Protein 1L5P (pdb70)

Solvent-accessible surface area: 15569 Å² total; per-residue (Å²): 48,30,1,26,0,23,88,74,75,70,151,91,122,23,153,10,132,91,115,52,32,0,14,38,9,0,27,137,55,63,18,23,81,45,112,120,20,36,147,26,99,115,61,45,19,112,6,38,1,50,42,68,51,42,155,25,71,83,13,130,119,105,6,102,112,69,24,137,129,67,72,117,64,4,25,0,0,6,24,5,81,0,33,51,107,4,83,46,0,29,0,63,58,30,35,0,11,0,20,107,72,79,94,126,104,101,24,159,6,125,88,122,50,32,0,10,38,9,0,34,137,42,64,30,23,80,20,116,96,14,14,113,26,102,82,24,5,17,80,6,40,0,66,42,72,54,44,146,25,81,96,22,65,112,77,0,116,126,65,23,135,147,71,69,119,72,4,26,0,0,9,18,5,75,0,40,48,123,12,85,47,0,17,0,73,54,48,36,0,17,0,23,94,80,76,70,160,92,138,26,180,9,126,89,118,39,35,0,12,40,9,0,34,131,51,66,21,24,70,27,105,116,18,10,90,28,21,54,35,44,13,113,6,48,1,65,41,65,56,44,159,26,72,94,19,128,111,62,4,114,116,65,25,142,132,58,69,120,63,3,24,0,0,10,25,5,83,0,40,46,104,2,86,48,0,35,0,66,58

Secondary structure (DSSP, 8-state):
-EEEEEETTEEEEEE--TTEEHHHHHHTTTSS--TTS-SSSSSS---EEEEEES--PPPPHHHHHHHTTS-TTEEEGGG-EE-GGGTT-EEE-/-EEEEEETTEEEEEE--TTEEHHHHHHTTTSS--TTS-SSSSSS---EEEEEES--PPPPHHHHHHSTTS-TTEEEGGG-EE-GGGTT-EEE-/-EEEEEETTEEEEEE--TTEEHHHHHHTTTSS--TTS-SSSSSS---EEEEEES--PPPPHHHHHHTTTS-TTEEEGGG-EE-GGGTT-EEE-

InterPro domains:
  IPR001041 2Fe-2S ferredoxin-type iron-sulfur binding domain [PF00111] (17-88)
  IPR001041 2Fe-2S ferredoxin-type iron-sulfur binding domain [PS51085] (9-100)
  IPR001041 2Fe-2S ferredoxin-type iron-sulfur binding domain [cd00207] (11-91)
  IPR012675 Beta-grasp domain superfamily [G3DSA:3.10.20.30] (9-100)
  IPR036010 2Fe-2S ferredoxin-like superfamily [SSF54292] (12-98)

Nearest PDB structures (foldseek):
  1l5p-assembly3_C  TM=1.011E+00  e=1.765E-20  Trichomonas vaginalis
  4ltu-assembly2_B  TM=9.026E-01  e=1.355E-07  Rhodopseudomonas palustris HaA2
  3lxf-assembly1_A  TM=8.898E-01  e=1.355E-07  Novosphingobium aromaticivorans DSM 12444
  1uwm-assembly1_A  TM=8.842E-01  e=1.751E-07  Rhodobacter capsulatus
  8gy3-assembly1_B  TM=6.709E-01  e=4.370E-03  Gluconobacter oxydans

Sequence (279 aa):
GTITAVKGGVKKQLKFEDDQTLFTVLTEAGLMSADDTCQGNKACGKCICKHVSGKVAAAEDDEKEFLEDQPANARLACAITLSGENDGAVFELGTITAVKGGVKKQLKFEDDQTLFTVLTEAGLMSADDTCQGNKACGKCICKHVSGKVAAAEDDEKEFLEDQPANARLACAITLSGENDGAVFELGTITAVKGGVKKQLKFEDDQTLFTVLTEAGLMSADDTCQGNKACGKCICKHVSGKVAAAEDDEKEFLEDQPANARLACAITLSGENDGAVFEL

CATH classification: 3.10.20.30

Foldseek 3Di:
DWEWEAEPNDIDIWDDDAQAFLLNRCCVVVNDPCPPHPNLPLPRLPQKKFWDDFDFDDADPSQVVSCVPPDPRIGRRSRTTDDPRRVHTYIYD/DWEWEAEPNDIDIWDDDAQAFLCCRCCVVVNDPCPPHPNLPLPRLPQKKFFDDFDFDDQDPSQVVSCPPPDPRIGRRSRTGDDPRRPYTYIYD/DWEWEAEPNDIDIWDDDAQAFQLNRCCVVVNDPCPPHPNLPLPRLPQKKFFDDFDFDDQDPSQVVSCVPPDPRIGRRSRTGDDPRRVHTYIYD

Radius of gyration: 23.74 Å; Cα contacts (8 Å, |Δi|>4): 564; chains: 3; bounding box: 48×63×50 Å

Structure (mmCIF, N/CA/C/O backbone):
data_1L5P
#
_entry.id   1L5P
#
_cell.length_a   35.400
_cell.length_b   64.550
_cell.length_c   133.880
_cell.angle_alpha   90.00
_cell.angle_beta   90.00
_cell.angle_gamma   90.00
#
_symmetry.space_group_name_H-M   'P 21 21 21'
#
loop_
_entity.id
_entity.type
_entity.pdbx_description
1 polymer ferredoxin
2 non-polymer 'FE2/S2 (INORGANIC) CLUSTER'
3 water water
#
loop_
_atom_site.group_PDB
_atom_site.id
_atom_site.type_symbol
_atom_site.label_atom_id
_atom_site.label_alt_id
_atom_site.label_comp_id
_atom_site.label_asym_id
_atom_site.label_entity_id
_atom_site.label_seq_id
_atom_site.pdbx_PDB_ins_code
_atom_site.Cartn_x
_atom_site.Cartn_y
_atom_site.Cartn_z
_atom_site.occupancy
_atom_site.B_iso_or_equiv
_atom_site.auth_seq_id
_atom_site.auth_comp_id
_atom_site.auth_asym_id
_atom_site.auth_atom_id
_atom_site.pdbx_PDB_model_num
ATOM 1 N N . GLY A 1 1 ? 0.638 40.731 18.530 1.00 29.06 1 GLY A N 1
ATOM 2 C CA . GLY A 1 1 ? 0.239 41.927 19.336 1.00 28.28 1 GLY A CA 1
ATOM 3 C C . GLY A 1 1 ? -0.341 43.006 18.452 1.00 27.01 1 GLY A C 1
ATOM 4 O O . GLY A 1 1 ? -0.774 42.715 17.339 1.00 28.44 1 GLY A O 1
ATOM 5 N N . THR A 1 2 ? -0.381 44.239 18.945 1.00 26.38 2 THR A N 1
ATOM 6 C CA . THR A 1 2 ? -0.889 45.343 18.145 1.00 28.68 2 THR A CA 1
ATOM 7 C C . THR A 1 2 ? -0.173 46.650 18.438 1.00 29.01 2 THR A C 1
ATOM 8 O O . THR A 1 2 ? 0.324 46.885 19.543 1.00 31.55 2 THR A O 1
ATOM 12 N N . ILE A 1 3 ? -0.128 47.500 17.422 1.00 27.59 3 ILE A N 1
ATOM 13 C CA . ILE A 1 3 ? 0.507 48.797 17.532 1.00 27.08 3 ILE A CA 1
ATOM 14 C C . ILE A 1 3 ? -0.481 49.823 17.005 1.00 27.57 3 ILE A C 1
ATOM 15 O O . ILE A 1 3 ? -1.430 49.492 16.285 1.00 25.04 3 ILE A O 1
ATOM 20 N N . THR A 1 4 ? -0.251 51.071 17.377 1.00 28.50 4 THR A N 1
ATOM 21 C CA . THR A 1 4 ? -1.107 52.166 16.977 1.00 29.19 4 THR A CA 1
ATOM 22 C C . THR A 1 4 ? -0.397 53.026 15.940 1.00 28.84 4 THR A C 1
ATOM 23 O O . THR A 1 4 ? 0.707 53.505 16.194 1.00 30.10 4 THR A O 1
ATOM 27 N N . ALA A 1 5 ? -1.018 53.202 14.775 1.00 27.59 5 ALA A N 1
ATOM 28 C CA . ALA A 1 5 ? -0.461 54.040 13.717 1.00 28.37 5 ALA A CA 1
ATOM 29 C C . ALA A 1 5 ? -1.287 55.315 13.749 1.00 29.91 5 ALA A C 1
ATOM 30 O O . ALA A 1 5 ? -2.499 55.250 13.920 1.00 32.74 5 ALA A O 1
ATOM 32 N N . VAL A 1 6 ? -0.643 56.466 13.595 1.00 30.61 6 VAL A N 1
ATOM 33 C CA . VAL A 1 6 ? -1.345 57.741 13.630 1.00 33.70 6 VAL A CA 1
ATOM 34 C C . VAL A 1 6 ? -1.088 58.540 12.370 1.00 37.52 6 VAL A C 1
ATOM 35 O O . VAL A 1 6 ? -0.013 59.095 12.197 1.00 38.41 6 VAL A O 1
ATOM 39 N N . LYS A 1 7 ? -2.087 58.607 11.498 1.00 42.32 7 LYS A N 1
ATOM 40 C CA . LYS A 1 7 ? -1.976 59.344 10.243 1.00 45.01 7 LYS A CA 1
ATOM 41 C C . LYS A 1 7 ? -3.012 60.452 10.227 1.00 45.86 7 LYS A C 1
ATOM 42 O O . LYS A 1 7 ? -4.181 60.212 10.514 1.00 47.71 7 LYS A O 1
ATOM 48 N N . GLY A 1 8 ? -2.585 61.662 9.891 1.00 46.76 8 GLY A N 1
ATOM 49 C CA . GLY A 1 8 ? -3.514 62.776 9.847 1.00 49.40 8 GLY A CA 1
ATOM 50 C C . GLY A 1 8 ? -4.374 62.912 11.093 1.00 50.94 8 GLY A C 1
ATOM 51 O O . GLY A 1 8 ? -5.606 62.986 11.009 1.00 52.71 8 GLY A O 1
ATOM 52 N N . GLY A 1 9 ? -3.728 62.937 12.253 1.00 50.03 9 GLY A N 1
ATOM 53 C CA . GLY A 1 9 ? -4.460 63.079 13.495 1.00 49.90 9 GLY A CA 1
ATOM 54 C C . GLY A 1 9 ? -5.416 61.949 13.828 1.00 49.27 9 GLY A C 1
ATOM 55 O O . GLY A 1 9 ? -6.064 61.984 14.873 1.00 51.40 9 GLY A O 1
ATOM 56 N N . VAL A 1 10 ? -5.526 60.946 12.964 1.00 46.58 10 VAL A N 1
ATOM 57 C CA . VAL A 1 10 ? -6.423 59.851 13.275 1.00 44.66 10 VAL A CA 1
ATOM 58 C C . VAL A 1 10 ? -5.648 58.605 13.681 1.00 45.02 10 VAL A C 1
ATOM 59 O O . VAL A 1 10 ? -4.713 58.172 13.003 1.00 44.19 10 VAL A O 1
ATOM 63 N N . LYS A 1 11 ? -6.034 58.060 14.827 1.00 45.33 11 LYS A N 1
ATOM 64 C CA . LYS A 1 11 ? -5.418 56.867 15.392 1.00 45.28 11 LYS A CA 1
ATOM 65 C C . LYS A 1 11 ? -6.025 55.628 14.754 1.00 45.61 11 LYS A C 1
ATOM 66 O O . LYS A 1 11 ? -7.232 55.566 14.562 1.00 47.09 11 LYS A O 1
ATOM 72 N N . LYS A 1 12 ? -5.192 54.642 14.437 1.00 46.04 12 LYS A N 1
ATOM 73 C CA . LYS A 1 12 ? -5.662 53.393 13.842 1.00 45.49 12 LYS A CA 1
ATOM 74 C C . LYS A 1 12 ? -4.884 52.231 14.438 1.00 45.80 12 LYS A C 1
ATOM 75 O O . LYS A 1 12 ? -3.676 52.127 14.244 1.00 47.44 12 LYS A O 1
ATOM 81 N N . GLN A 1 13 ? -5.570 51.356 15.162 1.00 44.92 13 GLN A N 1
ATOM 82 C CA . GLN A 1 13 ? -4.905 50.214 15.765 1.00 45.03 13 GLN A CA 1
ATOM 83 C C . GLN A 1 13 ? -4.749 49.094 14.749 1.00 44.37 13 GLN A C 1
ATOM 84 O O . GLN A 1 13 ? -5.695 48.731 14.047 1.00 44.17 13 GLN A O 1
ATOM 90 N N . LEU A 1 14 ? -3.537 48.559 14.671 1.00 43.81 14 LEU A N 1
ATOM 91 C CA . LEU A 1 14 ? -3.231 47.483 13.742 1.00 42.49 14 LEU A CA 1
ATOM 92 C C . LEU A 1 14 ? -2.657 46.301 14.506 1.00 42.39 14 LEU A C 1
ATOM 93 O O . LEU A 1 14 ? -1.928 46.483 15.485 1.00 43.01 14 LEU A O 1
ATOM 98 N N . LYS A 1 15 ? -2.999 45.093 14.066 1.00 41.72 15 LYS A N 1
ATOM 99 C CA . LYS A 1 15 ? -2.498 43.877 14.699 1.00 40.83 15 LYS A CA 1
ATOM 100 C C . LYS A 1 15 ? -1.273 43.429 13.926 1.00 39.60 15 LYS A C 1
ATOM 101 O O . LYS A 1 15 ? -1.190 43.609 12.717 1.00 37.43 15 LYS A O 1
ATOM 107 N N . PHE A 1 16 ? -0.306 42.860 14.625 1.00 40.31 16 PHE A N 1
ATOM 108 C CA . PHE A 1 16 ? 0.890 42.396 13.951 1.00 42.23 16 PHE A CA 1
ATOM 109 C C . PHE A 1 16 ? 1.209 40.993 14.404 1.00 45.18 16 PHE A C 1
ATOM 110 O O . PHE A 1 16 ? 0.811 40.566 15.494 1.00 46.30 16 PHE A O 1
ATOM 118 N N . GLU A 1 17 ? 1.933 40.283 13.551 1.00 47.16 17 GLU A N 1
ATOM 119 C CA . GLU A 1 17 ? 2.343 38.922 13.832 1.00 48.43 17 GLU A CA 1
ATOM 120 C C . GLU A 1 17 ? 3.844 38.944 14.094 1.00 47.65 17 GLU A C 1
ATOM 121 O O . GLU A 1 17 ? 4.590 39.617 13.382 1.00 48.82 17 GLU A O 1
ATOM 127 N N . ASP A 1 18 ? 4.278 38.226 15.123 1.00 45.24 18 ASP A N 1
ATOM 128 C CA . ASP A 1 18 ? 5.693 38.145 15.475 1.00 43.70 18 ASP A CA 1
ATOM 129 C C . ASP A 1 18 ? 6.570 38.069 14.235 1.00 40.50 18 ASP A C 1
ATOM 130 O O . ASP A 1 18 ? 6.250 37.342 13.299 1.00 37.13 18 ASP A O 1
ATOM 135 N N . ASP A 1 19 ? 7.672 38.815 14.250 1.00 39.85 19 ASP A N 1
ATOM 136 C CA . ASP A 1 19 ? 8.650 38.831 13.164 1.00 39.27 19 ASP A CA 1
ATOM 137 C C . ASP A 1 19 ? 8.241 39.577 11.908 1.00 36.68 19 ASP A C 1
ATOM 138 O O . ASP A 1 19 ? 8.898 39.489 10.880 1.00 38.03 19 ASP A O 1
ATOM 143 N N . GLN A 1 20 ? 7.153 40.326 12.007 1.00 34.12 20 GLN A N 1
ATOM 144 C CA . GLN A 1 20 ? 6.662 41.122 10.894 1.00 31.07 20 GLN A CA 1
ATOM 145 C C . GLN A 1 20 ? 7.292 42.496 11.073 1.00 30.13 20 GLN A C 1
ATOM 146 O O . GLN A 1 20 ? 7.484 42.940 12.199 1.00 30.42 20 GLN A O 1
ATOM 152 N N . THR A 1 21 ? 7.628 43.172 9.982 1.00 29.12 21 THR A N 1
ATOM 153 C CA . THR A 1 21 ? 8.205 44.498 10.123 1.00 27.27 21 THR A CA 1
ATOM 154 C C . THR A 1 21 ? 7.078 45.508 10.123 1.00 26.40 21 THR A C 1
ATOM 155 O O . THR A 1 21 ? 6.009 45.253 9.576 1.00 26.42 21 THR A O 1
ATOM 159 N N . LEU A 1 22 ? 7.329 46.652 10.741 1.00 24.77 22 LEU A N 1
ATOM 160 C CA . LEU A 1 22 ? 6.350 47.709 10.803 1.00 24.90 22 LEU A CA 1
ATOM 161 C C . LEU A 1 22 ? 5.962 48.100 9.384 1.00 27.28 22 LEU A C 1
ATOM 162 O O . LEU A 1 22 ? 4.810 48.470 9.118 1.00 28.55 22 LEU A O 1
ATOM 167 N N . PHE A 1 23 ? 6.939 48.019 8.484 1.00 26.12 23 PHE A N 1
ATOM 168 C CA . PHE A 1 23 ? 6.759 48.357 7.071 1.00 25.25 23 PHE A CA 1
ATOM 169 C C . PHE A 1 23 ? 5.697 47.457 6.465 1.00 26.45 23 PHE A C 1
ATOM 170 O O . PHE A 1 23 ? 4.771 47.922 5.807 1.00 26.97 23 PHE A O 1
ATOM 178 N N . THR A 1 24 ? 5.849 46.158 6.686 1.00 27.85 24 THR A N 1
ATOM 179 C CA . THR A 1 24 ? 4.902 45.192 6.172 1.00 29.89 24 THR A CA 1
ATOM 180 C C . THR A 1 24 ? 3.520 45.512 6.704 1.00 30.18 24 THR A C 1
ATOM 181 O O . THR A 1 24 ? 2.567 45.630 5.947 1.00 31.38 24 THR A O 1
ATOM 185 N N . VAL A 1 25 ? 3.432 45.649 8.020 1.00 29.43 25 VAL A N 1
ATOM 186 C CA . VAL A 1 25 ? 2.187 45.958 8.695 1.00 29.05 25 VAL A CA 1
ATOM 187 C C . VAL A 1 25 ? 1.572 47.257 8.178 1.00 28.66 25 VAL A C 1
ATOM 188 O O . VAL A 1 25 ? 0.390 47.302 7.841 1.00 29.33 25 VAL A O 1
ATOM 192 N N . LEU A 1 26 ? 2.382 48.306 8.110 1.00 27.93 26 LEU A N 1
ATOM 193 C CA . LEU A 1 26 ? 1.915 49.608 7.650 1.00 29.30 26 LEU A CA 1
ATOM 194 C C . LEU A 1 26 ? 1.497 49.633 6.190 1.00 30.67 26 LEU A C 1
ATOM 195 O O . LEU A 1 26 ? 0.418 50.123 5.853 1.00 32.54 26 LEU A O 1
ATOM 200 N N . THR A 1 27 ? 2.356 49.112 5.320 1.00 30.74 27 THR A N 1
ATOM 201 C CA . THR A 1 27 ? 2.058 49.107 3.893 1.00 28.81 27 THR A CA 1
ATOM 202 C C . THR A 1 27 ? 0.895 48.196 3.523 1.00 29.29 27 THR A C 1
ATOM 203 O O . THR A 1 27 ? 0.105 48.540 2.647 1.00 29.54 27 THR A O 1
ATOM 207 N N . GLU A 1 28 ? 0.784 47.046 4.181 1.00 28.47 28 GLU A N 1
ATOM 208 C CA . GLU A 1 28 ? -0.300 46.119 3.880 1.00 29.18 28 GLU A CA 1
ATOM 209 C C . GLU A 1 28 ? -1.650 46.615 4.407 1.00 30.49 28 GLU A C 1
ATOM 210 O O . GLU A 1 28 ? -2.681 45.984 4.176 1.00 32.61 28 GLU A O 1
ATOM 216 N N . ALA A 1 29 ? -1.639 47.751 5.101 1.00 29.24 29 ALA A N 1
ATOM 217 C CA . ALA A 1 29 ? -2.861 48.340 5.650 1.00 27.51 29 ALA A CA 1
ATOM 218 C C . ALA A 1 29 ? -3.202 49.659 4.949 1.00 26.01 29 ALA A C 1
ATOM 219 O O . ALA A 1 29 ? -4.145 50.352 5.325 1.00 27.47 29 ALA A O 1
ATOM 221 N N . GLY A 1 30 ? -2.419 50.008 3.936 1.00 26.20 30 GLY A N 1
ATOM 222 C CA . GLY A 1 30 ? -2.674 51.225 3.190 1.00 25.78 30 GLY A CA 1
ATOM 223 C C . GLY A 1 30 ? -2.242 52.509 3.867 1.00 26.98 30 GLY A C 1
ATOM 224 O O . GLY A 1 30 ? -2.472 53.599 3.334 1.00 26.39 30 GLY A O 1
ATOM 225 N N . LEU A 1 31 ? -1.610 52.391 5.034 1.00 28.08 31 LEU A N 1
ATOM 226 C CA . LEU A 1 31 ? -1.145 53.560 5.782 1.00 28.65 31 LEU A CA 1
ATOM 227 C C . LEU A 1 31 ? 0.184 54.080 5.230 1.00 29.45 31 LEU A C 1
ATOM 228 O O . LEU A 1 31 ? 0.514 55.260 5.362 1.00 29.95 31 LEU A O 1
ATOM 233 N N . MET A 1 32 ? 0.938 53.187 4.600 1.00 30.47 32 MET A N 1
ATOM 234 C CA . MET A 1 32 ? 2.234 53.536 4.021 1.00 31.31 32 MET A CA 1
ATOM 235 C C . MET A 1 32 ? 2.386 52.833 2.665 1.00 31.35 32 MET A C 1
ATOM 236 O O . MET A 1 32 ? 2.087 51.637 2.534 1.00 31.47 32 MET A O 1
ATOM 241 N N . SER A 1 33 ? 2.839 53.582 1.660 1.00 32.74 33 SER A N 1
ATOM 242 C CA . SER A 1 33 ? 3.024 53.037 0.312 1.00 34.73 33 SER A CA 1
ATOM 243 C C . SER A 1 33 ? 4.391 52.387 0.138 1.00 34.20 33 SER A C 1
ATOM 244 O O . SER A 1 33 ? 5.384 52.884 0.657 1.00 33.04 33 SER A O 1
ATOM 247 N N . ALA A 1 34 ? 4.431 51.278 -0.593 1.00 35.65 34 ALA A N 1
ATOM 248 C CA . ALA A 1 34 ? 5.674 50.559 -0.836 1.00 39.12 34 ALA A CA 1
ATOM 249 C C . ALA A 1 34 ? 6.200 50.879 -2.238 1.00 41.52 34 ALA A C 1
ATOM 250 O O . ALA A 1 34 ? 7.168 50.279 -2.712 1.00 45.08 34 ALA A O 1
ATOM 252 N N . ASP A 1 35 ? 5.556 51.836 -2.890 1.00 41.59 35 ASP A N 1
ATOM 253 C CA . ASP A 1 35 ? 5.913 52.242 -4.239 1.00 43.52 35 ASP A CA 1
ATOM 254 C C . ASP A 1 35 ? 7.222 53.009 -4.278 1.00 44.42 35 ASP A C 1
ATOM 255 O O . ASP A 1 35 ? 7.444 53.893 -3.458 1.00 44.87 35 ASP A O 1
ATOM 260 N N . ASP A 1 36 ? 8.084 52.688 -5.235 1.00 44.98 36 ASP A N 1
ATOM 261 C CA . ASP A 1 36 ? 9.357 53.391 -5.362 1.00 45.98 36 ASP A CA 1
ATOM 262 C C . ASP A 1 36 ? 10.253 53.213 -4.135 1.00 42.81 36 ASP A C 1
ATOM 263 O O . ASP A 1 36 ? 11.180 53.986 -3.910 1.00 42.02 36 ASP A O 1
ATOM 268 N N . THR A 1 37 ? 9.969 52.189 -3.344 1.00 39.83 37 THR A N 1
ATOM 269 C CA . THR A 1 37 ? 10.752 51.911 -2.155 1.00 37.45 37 THR A CA 1
ATOM 270 C C . THR A 1 37 ? 11.500 50.618 -2.393 1.00 35.63 37 THR A C 1
ATOM 271 O O . THR A 1 37 ? 11.148 49.851 -3.278 1.00 35.43 37 THR A O 1
ATOM 275 N N . CYS A 1 38 ? 12.527 50.373 -1.595 1.00 34.44 38 CYS A N 1
ATOM 276 C CA . CYS A 1 38 ? 13.301 49.152 -1.733 1.00 33.75 38 CYS A CA 1
ATOM 277 C C . CYS A 1 38 ? 12.525 47.953 -1.191 1.00 34.26 38 CYS A C 1
ATOM 278 O O . CYS A 1 38 ? 13.085 46.867 -1.009 1.00 33.80 38 CYS A O 1
ATOM 281 N N . GLN A 1 39 ? 11.236 48.158 -0.928 1.00 33.69 39 GLN A N 1
ATOM 282 C CA . GLN A 1 39 ? 10.378 47.101 -0.400 1.00 32.84 39 GLN A CA 1
ATOM 283 C C . GLN A 1 39 ? 10.846 46.534 0.936 1.00 30.63 39 GLN A C 1
ATOM 284 O O . GLN A 1 39 ? 10.865 45.319 1.123 1.00 26.60 39 GLN A O 1
ATOM 290 N N . GLY A 1 40 ? 11.215 47.414 1.860 1.00 33.13 40 GLY A N 1
ATOM 291 C CA . GLY A 1 40 ? 11.663 46.980 3.175 1.00 36.98 40 GLY A CA 1
ATOM 292 C C . GLY A 1 40 ? 13.045 46.352 3.212 1.00 39.26 40 GLY A C 1
ATOM 293 O O . GLY A 1 40 ? 13.290 45.415 3.962 1.00 39.05 40 GLY A O 1
ATOM 294 N N . ASN A 1 41 ? 13.958 46.889 2.414 1.00 43.38 41 ASN A N 1
ATOM 295 C CA . ASN A 1 41 ? 15.321 46.375 2.331 1.00 46.56 41 ASN A CA 1
ATOM 296 C C . ASN A 1 41 ? 16.333 47.299 3.029 1.00 47.71 41 ASN A C 1
ATOM 297 O O . ASN A 1 41 ? 17.547 47.086 2.934 1.00 49.56 41 ASN A O 1
ATOM 302 N N . LYS A 1 42 ? 15.832 48.317 3.731 1.00 46.84 42 LYS A N 1
ATOM 303 C CA . LYS A 1 42 ? 16.684 49.274 4.438 1.00 44.63 42 LYS A CA 1
ATOM 304 C C . LYS A 1 42 ? 17.772 49.853 3.519 1.00 43.62 42 LYS A C 1
ATOM 305 O O . LYS A 1 42 ? 18.937 49.961 3.902 1.00 44.13 42 LYS A O 1
ATOM 311 N N . ALA A 1 43 ? 17.381 50.230 2.304 1.00 41.33 43 ALA A N 1
ATOM 312 C CA . ALA A 1 43 ? 18.323 50.790 1.345 1.00 38.02 43 ALA A CA 1
ATOM 313 C C . ALA A 1 43 ? 17.829 52.076 0.697 1.00 37.92 43 ALA A C 1
ATOM 314 O O . ALA A 1 43 ? 18.634 52.855 0.206 1.00 39.39 43 ALA A O 1
ATOM 316 N N . CYS A 1 44 ? 16.519 52.315 0.701 1.00 36.92 44 CYS A N 1
ATOM 317 C CA . CYS A 1 44 ? 15.976 53.534 0.093 1.00 34.37 44 CYS A CA 1
ATOM 318 C C . CYS A 1 44 ? 15.711 54.658 1.107 1.00 34.44 44 CYS A C 1
ATOM 319 O O . CYS A 1 44 ? 15.819 55.841 0.776 1.00 32.18 44 CYS A O 1
ATOM 322 N N . GLY A 1 45 ? 15.364 54.282 2.339 1.00 34.98 45 GLY A N 1
ATOM 323 C CA . GLY A 1 45 ? 15.089 55.260 3.380 1.00 32.96 45 GLY A CA 1
ATOM 324 C C . GLY A 1 45 ? 13.801 56.047 3.189 1.00 32.12 45 GLY A C 1
ATOM 325 O O . GLY A 1 45 ? 13.687 57.191 3.627 1.00 31.57 45 GLY A O 1
ATOM 326 N N . LYS A 1 46 ? 12.814 55.440 2.551 1.00 32.74 46 LYS A N 1
ATOM 327 C CA . LYS A 1 46 ? 11.557 56.135 2.314 1.00 34.60 46 LYS A CA 1
ATOM 328 C C . LYS A 1 46 ? 10.447 55.761 3.292 1.00 33.34 46 LYS A C 1
ATOM 329 O O . LYS A 1 46 ? 9.477 56.497 3.436 1.00 36.25 46 LYS A O 1
ATOM 335 N N . CYS A 1 47 ? 10.592 54.628 3.972 1.00 31.16 47 CYS A N 1
ATOM 336 C CA . CYS A 1 47 ? 9.581 54.168 4.925 1.00 29.00 47 CYS A CA 1
ATOM 337 C C . CYS A 1 47 ? 9.651 54.871 6.269 1.00 26.32 47 CYS A C 1
ATOM 338 O O . CYS A 1 47 ? 9.428 54.257 7.304 1.00 26.02 47 CYS A O 1
ATOM 341 N N . ILE A 1 48 ? 9.938 56.162 6.249 1.00 27.58 48 ILE A N 1
ATOM 342 C CA . ILE A 1 48 ? 10.053 56.938 7.473 1.00 28.31 48 ILE A CA 1
ATOM 343 C C . ILE A 1 48 ? 8.761 57.080 8.268 1.00 29.70 48 ILE A C 1
ATOM 344 O O . ILE A 1 48 ? 7.702 57.344 7.713 1.00 30.53 48 ILE A O 1
ATOM 349 N N . CYS A 1 49 ? 8.866 56.910 9.579 1.00 30.26 49 CYS A N 1
ATOM 350 C CA . CYS A 1 49 ? 7.734 57.061 10.476 1.00 28.91 49 CYS A CA 1
ATOM 351 C C . CYS A 1 49 ? 8.300 57.599 11.775 1.00 30.99 49 CYS A C 1
ATOM 352 O O . CYS A 1 49 ? 9.516 57.742 11.903 1.00 32.95 49 CYS A O 1
ATOM 355 N N . LYS A 1 50 ? 7.445 57.914 12.741 1.00 30.93 50 LYS A N 1
ATOM 356 C CA . LYS A 1 50 ? 7.948 58.444 14.005 1.00 28.41 50 LYS A CA 1
ATOM 357 C C . LYS A 1 50 ? 7.512 57.596 15.182 1.00 28.80 50 LYS A C 1
ATOM 358 O O . LYS A 1 50 ? 6.327 57.346 15.364 1.00 30.57 50 LYS A O 1
ATOM 364 N N . HIS A 1 51 ? 8.479 57.139 15.971 1.00 27.86 51 HIS A N 1
ATOM 365 C CA . HIS A 1 51 ? 8.185 56.340 17.148 1.00 27.84 51 HIS A CA 1
ATOM 366 C C . HIS A 1 51 ? 7.858 57.310 18.284 1.00 28.94 51 HIS A C 1
ATOM 367 O O . HIS A 1 51 ? 8.734 58.035 18.762 1.00 27.56 51 HIS A O 1
ATOM 374 N N . VAL A 1 52 ? 6.593 57.334 18.706 1.00 31.14 52 VAL A N 1
ATOM 375 C CA . VAL A 1 52 ? 6.166 58.236 19.774 1.00 31.63 52 VAL A CA 1
ATOM 376 C C . VAL A 1 52 ? 5.880 57.592 21.125 1.00 30.75 52 VAL A C 1
ATOM 377 O O . VAL A 1 52 ? 5.867 58.287 22.138 1.00 31.32 52 VAL A O 1
ATOM 381 N N . SER A 1 53 ? 5.648 56.285 21.156 1.00 28.44 53 SER A N 1
ATOM 382 C CA . SER A 1 53 ? 5.393 55.621 22.425 1.00 29.01 53 SER A CA 1
ATOM 383 C C . SER A 1 53 ? 5.713 54.154 22.343 1.00 29.03 53 SER A C 1
ATOM 384 O O . SER A 1 53 ? 5.740 53.575 21.258 1.00 32.08 53 SER A O 1
ATOM 387 N N . GLY A 1 54 ? 5.953 53.551 23.499 1.00 28.90 54 GLY A N 1
ATOM 388 C CA . GLY A 1 54 ? 6.245 52.131 23.538 1.00 31.38 54 GLY A CA 1
ATOM 389 C C . GLY A 1 54 ? 7.702 51.742 23.378 1.00 33.02 54 GLY A C 1
ATOM 390 O O . GLY A 1 54 ? 8.551 52.553 23.014 1.00 34.04 54 GLY A O 1
ATOM 391 N N . LYS A 1 55 ? 7.984 50.477 23.649 1.00 34.10 55 LYS A N 1
ATOM 392 C CA . LYS A 1 55 ? 9.331 49.958 23.550 1.00 35.97 55 LYS A CA 1
ATOM 393 C C . LYS A 1 55 ? 9.675 49.513 22.144 1.00 35.46 55 LYS A C 1
ATOM 394 O O . LYS A 1 55 ? 8.968 48.702 21.543 1.00 36.27 55 LYS A O 1
ATOM 400 N N . VAL A 1 56 ? 10.771 50.054 21.628 1.00 34.35 56 VAL A N 1
ATOM 401 C CA . VAL A 1 56 ? 11.258 49.686 20.310 1.00 33.35 56 VAL A CA 1
ATOM 402 C C . VAL A 1 56 ? 12.773 49.722 20.367 1.00 34.01 56 VAL A C 1
ATOM 403 O O . VAL A 1 56 ? 13.366 50.729 20.772 1.00 33.64 56 VAL A O 1
ATOM 407 N N . ALA A 1 57 ? 13.386 48.606 19.974 1.00 34.04 57 ALA A N 1
ATOM 408 C CA . ALA A 1 57 ? 14.835 48.457 19.978 1.00 30.63 57 ALA A CA 1
ATOM 409 C C . ALA A 1 57 ? 15.517 49.609 19.245 1.00 29.88 57 ALA A C 1
ATOM 410 O O . ALA A 1 57 ? 15.069 50.033 18.176 1.00 29.80 57 ALA A O 1
ATOM 412 N N . ALA A 1 58 ? 16.592 50.119 19.843 1.00 30.14 58 ALA A N 1
ATOM 413 C CA . ALA A 1 58 ? 17.351 51.230 19.274 1.00 27.44 58 ALA A CA 1
ATOM 414 C C . ALA A 1 58 ? 17.786 50.914 17.857 1.00 24.91 58 ALA A C 1
ATOM 415 O O . ALA A 1 58 ? 18.015 49.762 17.500 1.00 23.69 58 ALA A O 1
ATOM 417 N N . ALA A 1 59 ? 17.889 51.953 17.049 1.00 25.34 59 ALA A N 1
ATOM 418 C CA . ALA A 1 59 ? 18.269 51.787 15.662 1.00 29.73 59 ALA A CA 1
ATOM 419 C C . ALA A 1 59 ? 19.742 51.413 15.501 1.00 32.72 59 ALA A C 1
ATOM 420 O O . ALA A 1 59 ? 20.600 51.903 16.234 1.00 31.77 59 ALA A O 1
ATOM 422 N N . GLU A 1 60 ? 20.023 50.537 14.539 1.00 35.80 60 GLU A N 1
ATOM 423 C CA . GLU A 1 60 ? 21.392 50.120 14.258 1.00 37.77 60 GLU A CA 1
ATOM 424 C C . GLU A 1 60 ? 22.054 51.181 13.405 1.00 38.61 60 GLU A C 1
ATOM 425 O O . GLU A 1 60 ? 21.384 52.062 12.863 1.00 38.71 60 GLU A O 1
ATOM 431 N N . ASP A 1 61 ? 23.374 51.069 13.280 1.00 40.94 61 ASP A N 1
ATOM 432 C CA . ASP A 1 61 ? 24.197 52.009 12.516 1.00 41.51 61 ASP A CA 1
ATOM 433 C C . ASP A 1 61 ? 23.705 52.231 11.095 1.00 39.41 61 ASP A C 1
ATOM 434 O O . ASP A 1 61 ? 23.631 53.362 10.619 1.00 38.46 61 ASP A O 1
ATOM 439 N N . ASP A 1 62 ? 23.385 51.141 10.415 1.00 39.01 62 ASP A N 1
ATOM 440 C CA . ASP A 1 62 ? 22.918 51.235 9.041 1.00 40.84 62 ASP A CA 1
ATOM 441 C C . ASP A 1 62 ? 21.635 52.064 8.915 1.00 38.70 62 ASP A C 1
ATOM 442 O O . ASP A 1 62 ? 21.484 52.858 7.983 1.00 38.11 62 ASP A O 1
ATOM 447 N N . GLU A 1 63 ? 20.713 51.883 9.855 1.00 36.46 63 GLU A N 1
ATOM 448 C CA . GLU A 1 63 ? 19.466 52.634 9.820 1.00 33.81 63 GLU A CA 1
ATOM 449 C C . GLU A 1 63 ? 19.724 54.092 10.160 1.00 33.02 63 GLU A C 1
ATOM 450 O O . GLU A 1 63 ? 19.181 54.992 9.515 1.00 32.92 63 GLU A O 1
ATOM 456 N N . LYS A 1 64 ? 20.559 54.307 11.175 1.00 32.88 64 LYS A N 1
ATOM 457 C CA . LYS A 1 64 ? 20.913 55.647 11.641 1.00 33.80 64 LYS A CA 1
ATOM 458 C C . LYS A 1 64 ? 21.448 56.515 10.518 1.00 33.75 64 LYS A C 1
ATOM 459 O O . LYS A 1 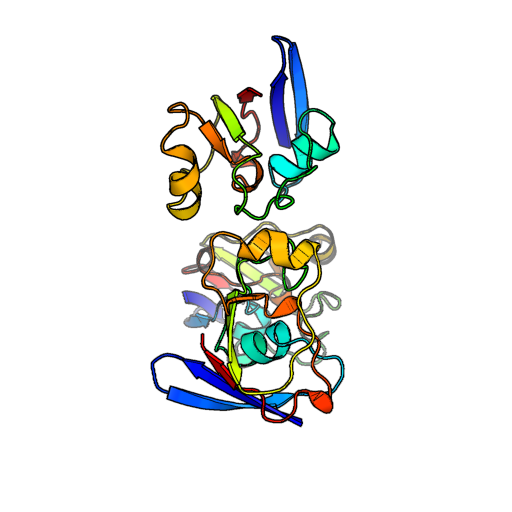64 ? 21.340 57.742 10.561 1.00 34.62 64 LYS A O 1
ATOM 465 N N . GLU A 1 65 ? 22.034 55.874 9.515 1.00 34.94 65 GLU A N 1
ATOM 466 C CA . GLU A 1 65 ? 22.591 56.593 8.375 1.00 36.55 65 GLU A CA 1
ATOM 467 C C . GLU A 1 65 ? 21.493 57.344 7.648 1.00 34.69 65 GLU A C 1
ATOM 468 O O . GLU A 1 65 ? 21.702 58.440 7.141 1.00 34.36 65 GLU A O 1
ATOM 474 N N . PHE A 1 66 ? 20.314 56.737 7.603 1.00 34.15 66 PHE A N 1
ATOM 475 C CA . PHE A 1 66 ? 19.175 57.336 6.928 1.00 33.58 66 PHE A CA 1
ATOM 476 C C . PHE A 1 66 ? 18.376 58.314 7.801 1.00 33.77 66 PHE A C 1
ATOM 477 O O . PHE A 1 66 ? 17.501 59.016 7.296 1.00 35.21 66 PHE A O 1
ATOM 485 N N . LEU A 1 67 ? 18.680 58.385 9.094 1.00 31.58 67 LEU A N 1
ATOM 486 C CA . LEU A 1 67 ? 17.934 59.271 9.983 1.00 30.27 67 LEU A CA 1
ATOM 487 C C . LEU A 1 67 ? 18.670 60.531 10.410 1.00 31.67 67 LEU A C 1
ATOM 488 O O . LEU A 1 67 ? 18.133 61.339 11.175 1.00 31.77 67 LEU A O 1
ATOM 493 N N . GLU A 1 68 ? 19.889 60.705 9.910 1.00 32.27 68 GLU A N 1
ATOM 494 C CA . GLU A 1 68 ? 20.712 61.861 10.253 1.00 31.30 68 GLU A CA 1
ATOM 495 C C . GLU A 1 68 ? 20.033 63.194 9.977 1.00 31.14 68 GLU A C 1
ATOM 496 O O . GLU A 1 68 ? 20.101 64.118 10.797 1.00 32.32 68 GLU A O 1
ATOM 502 N N . ASP A 1 69 ? 19.387 63.292 8.820 1.00 29.14 69 ASP A N 1
ATOM 503 C CA . ASP A 1 69 ? 18.704 64.512 8.420 1.00 30.86 69 ASP A CA 1
ATOM 504 C C . ASP A 1 69 ? 17.201 64.445 8.703 1.00 30.47 69 ASP A C 1
ATOM 505 O O . ASP A 1 69 ? 16.422 65.216 8.145 1.00 28.50 69 ASP A O 1
ATOM 510 N N . GLN A 1 70 ? 16.798 63.511 9.560 1.00 31.62 70 GLN A N 1
ATOM 511 C CA . GLN A 1 70 ? 15.389 63.354 9.917 1.00 30.45 70 GLN A CA 1
ATOM 512 C C . GLN A 1 70 ? 15.139 63.759 11.370 1.00 31.21 70 GLN A C 1
ATOM 513 O O . GLN A 1 70 ? 16.091 63.928 12.147 1.00 32.95 70 GLN A O 1
ATOM 519 N N . PRO A 1 71 ? 13.857 63.933 11.758 1.00 28.80 71 PRO A N 1
ATOM 520 C CA . PRO A 1 71 ? 13.561 64.319 13.141 1.00 26.42 71 PRO A CA 1
ATOM 521 C C . PRO A 1 71 ? 14.085 63.294 14.146 1.00 24.98 71 PRO A C 1
ATOM 522 O O . PRO A 1 71 ? 14.193 62.097 13.846 1.00 24.12 71 PRO A O 1
ATOM 526 N N . ALA A 1 72 ? 14.400 63.788 15.338 1.00 24.24 72 ALA A N 1
ATOM 527 C CA . ALA A 1 72 ? 14.944 62.981 16.419 1.00 24.60 72 ALA A CA 1
ATOM 528 C C . ALA A 1 72 ? 14.276 61.635 16.656 1.00 25.80 72 ALA A C 1
ATOM 529 O O . ALA A 1 72 ? 14.930 60.669 17.048 1.00 23.64 72 ALA A O 1
ATOM 531 N N . ASN A 1 73 ? 12.972 61.567 16.418 1.00 27.89 73 ASN A N 1
ATOM 532 C CA . ASN A 1 73 ? 12.226 60.336 16.661 1.00 29.20 73 ASN A CA 1
ATOM 533 C C . ASN A 1 73 ? 11.876 59.550 15.408 1.00 27.45 73 ASN A C 1
ATOM 534 O O . ASN A 1 73 ? 11.021 58.667 15.438 1.00 26.44 73 ASN A O 1
ATOM 539 N N . ALA A 1 74 ? 12.552 59.864 14.312 1.00 25.39 74 ALA A N 1
ATOM 540 C CA . ALA A 1 74 ? 12.316 59.180 13.052 1.00 22.27 74 ALA A CA 1
ATOM 541 C C . ALA A 1 74 ? 12.937 57.797 13.072 1.00 21.32 74 ALA A C 1
ATOM 542 O O . ALA A 1 74 ? 13.978 57.590 13.676 1.00 22.92 74 ALA A O 1
ATOM 544 N N . ARG A 1 75 ? 12.288 56.852 12.408 1.00 21.07 75 ARG A N 1
ATOM 545 C CA . ARG A 1 75 ? 12.782 55.492 12.309 1.00 20.20 75 ARG A CA 1
ATOM 546 C C . ARG A 1 75 ? 12.359 54.944 10.941 1.00 23.39 75 ARG A C 1
ATOM 547 O O . ARG A 1 75 ? 11.451 55.481 10.305 1.00 23.12 75 ARG A O 1
ATOM 555 N N . LEU A 1 76 ? 13.032 53.890 10.486 1.00 23.75 76 LEU A N 1
ATOM 556 C CA . LEU A 1 76 ? 12.697 53.250 9.221 1.00 23.38 76 LEU A CA 1
ATOM 557 C C . LEU A 1 76 ? 11.742 52.126 9.590 1.00 23.32 76 LEU A C 1
ATOM 558 O O . LEU A 1 76 ? 12.110 51.217 10.325 1.00 24.22 76 LEU A O 1
ATOM 563 N N . ALA A 1 77 ? 10.518 52.183 9.086 1.00 24.77 77 ALA A N 1
ATOM 564 C CA . ALA A 1 77 ? 9.534 51.161 9.396 1.00 22.13 77 ALA A CA 1
ATOM 565 C C . ALA A 1 77 ? 10.030 49.756 9.087 1.00 22.59 77 ALA A C 1
ATOM 566 O O . ALA A 1 77 ? 9.754 48.829 9.840 1.00 24.21 77 ALA A O 1
ATOM 568 N N . CYS A 1 78 ? 10.766 49.579 7.993 1.00 24.03 78 CYS A N 1
ATOM 569 C CA . CYS A 1 78 ? 11.243 48.240 7.655 1.00 26.67 78 CYS A CA 1
ATOM 570 C C . CYS A 1 78 ? 12.435 47.768 8.504 1.00 28.86 78 CYS A C 1
ATOM 571 O O . CYS A 1 78 ? 12.816 46.591 8.459 1.00 29.29 78 CYS A O 1
ATOM 574 N N . ALA A 1 79 ? 13.010 48.677 9.289 1.00 29.34 79 ALA A N 1
ATOM 575 C CA . ALA A 1 79 ? 14.135 48.343 10.154 1.00 27.76 79 ALA A CA 1
ATOM 576 C C . ALA A 1 79 ? 13.624 47.814 11.494 1.00 29.94 79 ALA A C 1
ATOM 577 O O . ALA A 1 79 ? 14.388 47.282 12.300 1.00 31.34 79 ALA A O 1
ATOM 579 N N . ILE A 1 80 ? 12.322 47.964 11.726 1.00 29.54 80 ILE A N 1
ATOM 580 C CA . ILE A 1 80 ? 11.702 47.526 12.968 1.00 25.2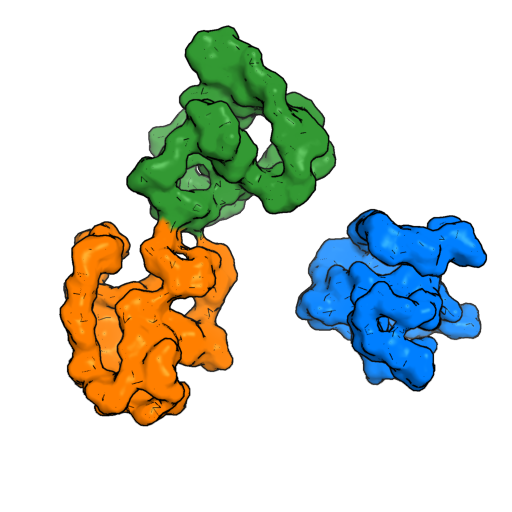7 80 ILE A CA 1
ATOM 581 C C . ILE A 1 80 ? 10.970 46.205 12.806 1.00 27.32 80 ILE A C 1
ATOM 582 O O . ILE A 1 80 ? 9.957 46.126 12.115 1.00 29.14 80 ILE A O 1
ATOM 587 N N . THR A 1 81 ? 11.501 45.165 13.439 1.00 28.80 81 THR A N 1
ATOM 588 C CA . THR A 1 81 ? 10.906 43.832 13.396 1.00 31.97 81 THR A CA 1
ATOM 589 C C . THR A 1 81 ? 10.016 43.710 14.626 1.00 35.31 81 THR A C 1
ATOM 590 O O . THR A 1 81 ? 10.515 43.696 15.752 1.00 37.52 81 THR A O 1
ATOM 594 N N . LEU A 1 82 ? 8.705 43.616 14.416 1.00 36.42 82 LEU A N 1
ATOM 595 C CA . LEU A 1 82 ? 7.760 43.534 15.522 1.00 35.99 82 LEU A CA 1
ATOM 596 C C . LEU A 1 82 ? 7.690 42.199 16.253 1.00 38.60 82 LEU A C 1
ATOM 597 O O . LEU A 1 82 ? 7.705 41.125 15.643 1.00 38.70 82 LEU A O 1
ATOM 602 N N . SER A 1 83 ? 7.613 42.294 17.579 1.00 39.99 83 SER A N 1
ATOM 603 C CA . SER A 1 83 ? 7.522 41.137 18.459 1.00 41.85 83 SER A CA 1
ATOM 604 C C . SER A 1 83 ? 6.682 41.534 19.671 1.00 42.87 83 SER A C 1
ATOM 605 O O . SER A 1 83 ? 6.284 42.698 19.811 1.00 42.69 83 SER A O 1
ATOM 608 N N . GLY A 1 84 ? 6.415 40.571 20.546 1.00 42.79 84 GLY A N 1
ATOM 609 C CA . GLY A 1 84 ? 5.609 40.853 21.720 1.00 43.82 84 GLY A CA 1
ATOM 610 C C . GLY A 1 84 ? 6.023 42.098 22.489 1.00 44.96 84 GLY A C 1
ATOM 611 O O . GLY A 1 84 ? 5.177 42.831 23.002 1.00 44.57 84 GLY A O 1
ATOM 612 N N . GLU A 1 85 ? 7.326 42.347 22.565 1.00 45.28 85 GLU A N 1
ATOM 613 C CA . GLU A 1 85 ? 7.836 43.505 23.292 1.00 45.11 85 GLU A CA 1
ATOM 614 C C . GLU A 1 85 ? 7.371 44.845 22.711 1.00 43.17 85 GLU A C 1
ATOM 615 O O . GLU A 1 85 ? 7.421 45.873 23.388 1.00 41.46 85 GLU A O 1
ATOM 621 N N . ASN A 1 86 ? 6.912 44.832 21.465 1.00 40.70 86 ASN A N 1
ATOM 622 C CA . ASN A 1 86 ? 6.459 46.057 20.816 1.00 39.62 86 ASN A CA 1
ATOM 623 C C . ASN A 1 86 ? 4.951 46.280 20.944 1.00 38.09 86 ASN A C 1
ATOM 624 O O . ASN A 1 86 ? 4.417 47.285 20.473 1.00 36.27 86 ASN A O 1
ATOM 629 N N . ASP A 1 87 ? 4.262 45.342 21.580 1.00 38.62 87 ASP A N 1
ATOM 630 C CA . ASP A 1 87 ? 2.817 45.460 21.755 1.00 38.87 87 ASP A CA 1
ATOM 631 C C . ASP A 1 87 ? 2.429 46.744 22.493 1.00 36.42 87 ASP A C 1
ATOM 632 O O . ASP A 1 87 ? 2.791 46.950 23.650 1.00 37.02 87 ASP A O 1
ATOM 637 N N . GLY A 1 88 ? 1.684 47.608 21.817 1.00 34.04 88 GLY A N 1
ATOM 638 C CA . GLY A 1 88 ? 1.273 48.847 22.446 1.00 31.72 88 GLY A CA 1
ATOM 639 C C . GLY A 1 88 ? 2.067 50.039 21.962 1.00 30.47 88 GLY A C 1
ATOM 640 O O . GLY A 1 88 ? 1.769 51.175 22.328 1.00 31.02 88 GLY A O 1
ATOM 641 N N . ALA A 1 89 ? 3.080 49.792 21.138 1.00 29.68 89 ALA A N 1
ATOM 642 C CA . ALA A 1 89 ? 3.900 50.880 20.614 1.00 27.95 89 ALA A CA 1
ATOM 643 C C . ALA A 1 89 ? 3.060 51.758 19.701 1.00 26.81 89 ALA A C 1
ATOM 644 O O . ALA A 1 89 ? 2.153 51.269 19.020 1.00 26.76 89 ALA A O 1
ATOM 646 N N . VAL A 1 90 ? 3.361 53.049 19.691 1.00 24.11 90 VAL A N 1
ATOM 647 C CA . VAL A 1 90 ? 2.634 53.984 18.859 1.00 25.11 90 VAL A CA 1
ATOM 648 C C . VAL A 1 90 ? 3.554 54.677 17.866 1.00 28.29 90 VAL A C 1
ATOM 649 O O . VAL A 1 90 ? 4.615 55.167 18.242 1.00 30.55 90 VAL A O 1
ATOM 653 N N . PHE A 1 91 ? 3.150 54.718 16.598 1.00 28.88 91 PHE A N 1
ATOM 654 C CA . PHE A 1 91 ? 3.951 55.367 15.566 1.00 28.14 91 PHE A CA 1
ATOM 655 C C . PHE A 1 91 ? 3.116 56.396 14.820 1.00 28.97 91 PHE A C 1
ATOM 656 O O . PHE A 1 91 ? 1.940 56.187 14.575 1.00 29.47 91 PHE A O 1
ATOM 664 N N . GLU A 1 92 ? 3.741 57.508 14.461 1.00 30.54 92 GLU A N 1
ATOM 665 C CA . GLU A 1 92 ? 3.076 58.580 13.747 1.00 32.13 92 GLU A CA 1
ATOM 666 C C . GLU A 1 92 ? 3.609 58.630 12.307 1.00 34.00 92 GLU A C 1
ATOM 667 O O . GLU A 1 92 ? 4.822 58.638 12.080 1.00 34.55 92 GLU A O 1
ATOM 673 N N . LEU A 1 93 ? 2.700 58.633 11.337 1.00 34.44 93 LEU A N 1
ATOM 674 C CA . LEU A 1 93 ? 3.087 58.655 9.934 1.00 34.96 93 LEU A CA 1
ATOM 675 C C . LEU A 1 93 ? 3.110 60.072 9.401 1.00 36.94 93 LEU A C 1
ATOM 676 O O . LEU A 1 93 ? 3.626 60.257 8.282 1.00 40.79 93 LEU A O 1
ATOM 682 N N . GLY B 1 1 ? 10.498 11.389 -2.827 1.00 34.22 1 GLY B N 1
ATOM 683 C CA . GLY B 1 1 ? 9.614 10.341 -2.242 1.00 31.15 1 GLY B CA 1
ATOM 684 C C . GLY B 1 1 ? 8.708 10.888 -1.157 1.00 32.28 1 GLY B C 1
ATOM 685 O O . GLY B 1 1 ? 8.532 12.104 -1.030 1.00 32.68 1 GLY B O 1
ATOM 686 N N . THR B 1 2 ? 8.137 9.990 -0.361 1.00 32.27 2 THR B N 1
ATOM 687 C CA . THR B 1 2 ? 7.233 10.381 0.716 1.00 33.16 2 THR B CA 1
ATOM 688 C C . THR B 1 2 ? 7.411 9.500 1.958 1.00 31.38 2 THR B C 1
ATOM 689 O O . THR B 1 2 ? 7.712 8.304 1.861 1.00 29.00 2 THR B O 1
ATOM 693 N N . ILE B 1 3 ? 7.225 10.111 3.122 1.00 30.84 3 ILE B N 1
ATOM 694 C CA . ILE B 1 3 ? 7.316 9.406 4.396 1.00 32.49 3 ILE B CA 1
ATOM 695 C C . ILE B 1 3 ? 6.052 9.735 5.188 1.00 33.17 3 ILE B C 1
ATOM 696 O O . ILE B 1 3 ? 5.373 10.733 4.914 1.00 33.31 3 ILE B O 1
ATOM 701 N N . THR B 1 4 ? 5.730 8.893 6.161 1.00 33.23 4 THR B N 1
ATOM 702 C CA . THR B 1 4 ? 4.551 9.126 6.989 1.00 33.29 4 THR B CA 1
ATOM 703 C C . THR B 1 4 ? 4.960 9.519 8.400 1.00 31.07 4 THR B C 1
ATOM 704 O O . THR B 1 4 ? 5.714 8.804 9.056 1.00 30.39 4 THR B O 1
ATOM 708 N N . ALA B 1 5 ? 4.464 10.666 8.849 1.00 30.65 5 ALA B N 1
ATOM 709 C CA . ALA B 1 5 ? 4.732 11.164 10.188 1.00 31.47 5 ALA B CA 1
ATOM 710 C C . ALA B 1 5 ? 3.458 10.892 10.987 1.00 33.68 5 ALA B C 1
ATOM 711 O O . ALA B 1 5 ? 2.362 11.128 10.492 1.00 36.18 5 ALA B O 1
ATOM 713 N N . VAL B 1 6 ? 3.594 10.378 12.205 1.00 33.60 6 VAL B N 1
ATOM 714 C CA . VAL B 1 6 ? 2.433 10.081 13.042 1.00 32.44 6 VAL B CA 1
ATOM 715 C C . VAL B 1 6 ? 2.489 10.872 14.336 1.00 35.25 6 VAL B C 1
ATOM 716 O O . VAL B 1 6 ? 3.297 10.578 15.207 1.00 35.58 6 VAL B O 1
ATOM 720 N N . LYS B 1 7 ? 1.635 11.875 14.466 1.00 39.14 7 LYS B N 1
ATOM 721 C CA . LYS B 1 7 ? 1.603 12.672 15.684 1.00 42.69 7 LYS B CA 1
ATOM 722 C C . LYS B 1 7 ? 0.197 12.620 16.275 1.00 45.22 7 LYS B C 1
ATOM 723 O O . LYS B 1 7 ? -0.798 12.843 15.581 1.00 46.02 7 LYS B O 1
ATOM 729 N N . GLY B 1 8 ? 0.120 12.310 17.562 1.00 46.24 8 GLY B N 1
ATOM 730 C CA . GLY B 1 8 ? -1.173 12.227 18.207 1.00 46.74 8 GLY B CA 1
ATOM 731 C C . GLY B 1 8 ? -2.120 11.266 17.505 1.00 46.80 8 GLY B C 1
ATOM 732 O O . GLY B 1 8 ? -3.257 11.624 17.191 1.00 46.94 8 GLY B O 1
ATOM 733 N N . GLY B 1 9 ? -1.655 10.048 17.244 1.00 46.10 9 GLY B N 1
ATOM 734 C CA . GLY B 1 9 ? -2.503 9.060 16.598 1.00 44.65 9 GLY B CA 1
ATOM 735 C C . GLY B 1 9 ? -3.005 9.439 15.215 1.00 44.17 9 GLY B C 1
ATOM 736 O O . GLY B 1 9 ? -3.780 8.698 14.602 1.00 43.89 9 GLY B O 1
ATOM 737 N N . VAL B 1 10 ? -2.561 10.592 14.722 1.00 42.54 10 VAL B N 1
ATOM 738 C CA . VAL B 1 10 ? -2.941 11.082 13.402 1.00 40.78 10 VAL B CA 1
ATOM 739 C C . VAL B 1 10 ? -1.804 10.866 12.392 1.00 40.06 10 VAL B C 1
ATOM 740 O O . VAL B 1 10 ? -0.705 11.380 12.586 1.00 39.39 10 VAL B O 1
ATOM 744 N N . LYS B 1 11 ? -2.067 10.106 11.328 1.00 39.98 11 LYS B N 1
ATOM 745 C CA . LYS B 1 11 ? -1.070 9.855 10.286 1.00 41.44 11 LYS B CA 1
ATOM 746 C C . LYS B 1 11 ? -1.094 11.011 9.275 1.00 42.54 11 LYS B C 1
ATOM 747 O O . LYS B 1 11 ? -2.163 11.504 8.907 1.00 43.82 11 LYS B O 1
ATOM 753 N N . LYS B 1 12 ? 0.080 11.452 8.839 1.00 42.23 12 LYS B N 1
ATOM 754 C CA . LYS B 1 12 ? 0.173 12.544 7.875 1.00 42.05 12 LYS B CA 1
ATOM 755 C C . LYS B 1 12 ? 1.304 12.275 6.891 1.00 43.24 12 LYS B C 1
ATOM 756 O O . LYS B 1 12 ? 2.469 12.243 7.275 1.00 43.41 12 LYS B O 1
ATOM 762 N N . GLN B 1 13 ? 0.951 12.073 5.624 1.00 43.51 13 GLN B N 1
ATOM 763 C CA . GLN B 1 13 ? 1.942 11.801 4.595 1.00 43.23 13 GLN B CA 1
ATOM 764 C C . GLN B 1 13 ? 2.617 13.088 4.179 1.00 42.53 13 GLN B C 1
ATOM 765 O O . GLN B 1 13 ? 1.956 14.101 3.946 1.00 41.97 13 GLN B O 1
ATOM 771 N N . LEU B 1 14 ? 3.942 13.041 4.100 1.00 42.20 14 LEU B N 1
ATOM 772 C CA . LEU B 1 14 ? 4.730 14.202 3.707 1.00 40.63 14 LEU B CA 1
ATOM 773 C C . LEU B 1 14 ? 5.673 13.825 2.574 1.00 38.83 14 LEU B C 1
ATOM 774 O O . LEU B 1 14 ? 6.202 12.712 2.529 1.00 38.76 14 LEU B O 1
ATOM 779 N N . LYS B 1 15 ? 5.861 14.751 1.645 1.00 37.98 15 LYS B N 1
ATOM 780 C CA . LYS B 1 15 ? 6.742 14.518 0.505 1.00 38.46 15 LYS B CA 1
ATOM 781 C C . LYS B 1 15 ? 8.131 15.046 0.849 1.00 36.04 15 LYS B C 1
ATOM 782 O O . LYS B 1 15 ? 8.262 16.051 1.542 1.00 34.51 15 LYS B O 1
ATOM 788 N N . PHE B 1 16 ? 9.169 14.370 0.373 1.00 34.23 16 PHE B N 1
ATOM 789 C CA . PHE B 1 16 ? 10.521 14.836 0.637 1.00 32.75 16 PHE B CA 1
ATOM 790 C C . PHE B 1 16 ? 11.331 14.866 -0.646 1.00 34.34 16 PHE B C 1
ATOM 791 O O . PHE B 1 16 ? 11.059 14.116 -1.589 1.00 32.40 16 PHE B O 1
ATOM 799 N N . GLU B 1 17 ? 12.317 15.754 -0.677 1.00 36.91 17 GLU B N 1
ATOM 800 C CA . GLU B 1 17 ? 13.210 15.876 -1.823 1.00 38.80 17 GLU B CA 1
ATOM 801 C C . GLU B 1 17 ? 14.544 15.261 -1.397 1.00 37.97 17 GLU B C 1
ATOM 802 O O . GLU B 1 17 ? 15.014 15.498 -0.278 1.00 38.14 17 GLU B O 1
ATOM 808 N N . ASP B 1 18 ? 15.141 14.465 -2.278 1.00 36.01 18 ASP B N 1
ATOM 809 C CA . ASP B 1 18 ? 16.414 13.823 -1.975 1.00 35.89 18 ASP B CA 1
ATOM 810 C C . ASP B 1 18 ? 17.380 14.795 -1.293 1.00 34.02 18 ASP B C 1
ATOM 811 O O . ASP B 1 18 ? 17.408 15.988 -1.609 1.00 29.76 18 ASP B O 1
ATOM 816 N N . ASP B 1 19 ? 18.153 14.263 -0.344 1.00 34.19 19 ASP B N 1
ATOM 817 C CA . ASP B 1 19 ? 19.145 15.023 0.429 1.00 33.91 19 ASP B CA 1
ATOM 818 C C . ASP B 1 19 ? 18.554 15.972 1.479 1.00 32.36 19 ASP B C 1
ATOM 819 O O . ASP B 1 19 ? 19.260 16.808 2.047 1.00 31.46 19 ASP B O 1
ATOM 824 N N . GLN B 1 20 ? 17.256 15.846 1.725 1.00 31.29 20 GLN B N 1
ATOM 825 C CA . GLN B 1 20 ? 16.588 16.664 2.723 1.00 29.50 20 GLN B CA 1
ATOM 826 C C . GLN B 1 20 ? 16.608 15.854 4.013 1.00 26.51 20 GLN B C 1
ATOM 827 O O . GLN B 1 20 ? 16.544 14.626 3.967 1.00 23.33 20 GLN B O 1
ATOM 833 N N . THR B 1 21 ? 16.725 16.517 5.159 1.00 27.59 21 THR B N 1
ATOM 834 C CA . THR B 1 21 ? 16.718 15.769 6.418 1.00 27.89 21 THR B CA 1
ATOM 835 C C . THR B 1 21 ? 15.286 15.668 6.917 1.00 28.19 21 THR B C 1
ATOM 836 O O . THR B 1 21 ? 14.448 16.521 6.610 1.00 26.58 21 THR B O 1
ATOM 840 N N . LEU B 1 22 ? 15.009 14.613 7.676 1.00 28.59 22 LEU B N 1
ATOM 841 C CA . LEU B 1 22 ? 13.683 14.419 8.231 1.00 27.33 22 LEU B CA 1
ATOM 842 C C . LEU B 1 22 ? 13.346 15.652 9.053 1.00 27.43 22 LEU B C 1
ATOM 843 O O . LEU B 1 22 ? 12.204 16.082 9.099 1.00 27.88 22 LEU B O 1
ATOM 848 N N . PHE B 1 23 ? 14.361 16.224 9.692 1.00 28.57 23 PHE B N 1
ATOM 849 C CA . PHE B 1 23 ? 14.183 17.418 10.508 1.00 29.32 23 PHE B CA 1
ATOM 850 C C . PHE B 1 23 ? 13.616 18.548 9.673 1.00 28.72 23 PHE B C 1
ATOM 851 O O . PHE B 1 23 ? 12.667 19.219 10.065 1.00 31.09 23 PHE B O 1
ATOM 859 N N . THR B 1 24 ? 14.219 18.768 8.518 1.00 30.13 24 THR B N 1
ATOM 860 C CA . THR B 1 24 ? 13.768 19.833 7.645 1.00 30.60 24 THR B CA 1
ATOM 861 C C . THR B 1 24 ? 12.335 19.561 7.214 1.00 31.30 24 THR B C 1
ATOM 862 O O . THR B 1 24 ? 11.476 20.434 7.315 1.00 33.36 24 THR B O 1
ATOM 866 N N . VAL B 1 25 ? 12.075 18.342 6.758 1.00 30.55 25 VAL B N 1
ATOM 867 C CA . VAL B 1 25 ? 10.737 17.968 6.323 1.00 31.42 25 VAL B CA 1
ATOM 868 C C . VAL B 1 25 ? 9.703 18.118 7.444 1.00 33.97 25 VAL B C 1
ATOM 869 O O . VAL B 1 25 ? 8.635 18.689 7.240 1.00 35.42 25 VAL B O 1
ATOM 873 N N . LEU B 1 26 ? 10.028 17.600 8.626 1.00 36.64 26 LEU B N 1
ATOM 874 C CA . LEU B 1 26 ? 9.124 17.648 9.774 1.00 37.30 26 LEU B CA 1
ATOM 875 C C . LEU B 1 26 ? 8.906 19.056 10.276 1.00 40.70 26 LEU B C 1
ATOM 876 O O . LEU B 1 26 ? 7.781 19.480 10.507 1.00 43.99 26 LEU B O 1
ATOM 881 N N . THR B 1 27 ? 10.002 19.774 10.451 1.00 44.23 27 THR B N 1
ATOM 882 C CA . THR B 1 27 ? 9.970 21.134 10.948 1.00 45.93 27 THR B CA 1
ATOM 883 C C . THR B 1 27 ? 9.248 22.096 9.989 1.00 46.63 27 THR B C 1
ATOM 884 O O . THR B 1 27 ? 8.453 22.941 10.414 1.00 48.04 27 THR B O 1
ATOM 888 N N . GLU B 1 28 ? 9.514 21.944 8.696 1.00 46.55 28 GLU B N 1
ATOM 889 C CA . GLU B 1 28 ? 8.916 22.792 7.673 1.00 46.61 28 GLU B CA 1
ATOM 890 C C . GLU B 1 28 ? 7.431 22.485 7.468 1.00 46.08 28 GLU B C 1
ATOM 891 O O . GLU B 1 28 ? 6.755 23.173 6.711 1.00 46.83 28 GLU B O 1
ATOM 897 N N . ALA B 1 29 ? 6.930 21.455 8.146 1.00 46.03 29 ALA B N 1
ATOM 898 C CA . ALA B 1 29 ? 5.525 21.060 8.037 1.00 45.03 29 ALA B CA 1
ATOM 899 C C . ALA B 1 29 ? 4.745 21.313 9.337 1.00 45.19 29 ALA B C 1
ATOM 900 O O . ALA B 1 29 ? 3.566 20.972 9.440 1.00 47.18 29 ALA B O 1
ATOM 902 N N . GLY B 1 30 ? 5.413 2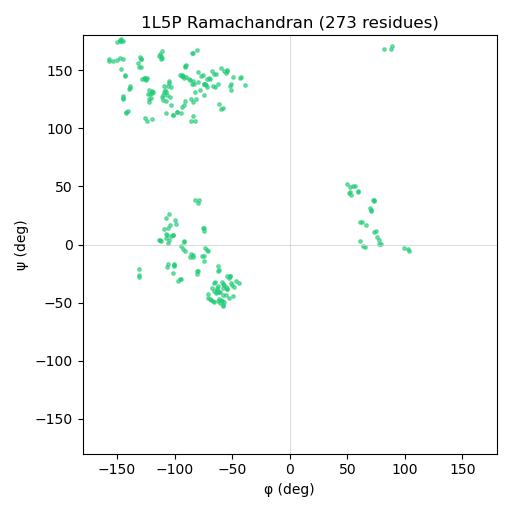1.899 10.326 1.00 44.69 30 GLY B N 1
ATOM 903 C CA . GLY B 1 30 ? 4.771 22.201 11.595 1.00 44.22 30 GLY B CA 1
ATOM 904 C C . GLY B 1 30 ? 4.614 21.035 12.554 1.00 44.27 30 GLY B C 1
ATOM 905 O O . GLY B 1 30 ? 4.077 21.204 13.651 1.00 45.15 30 GLY B O 1
ATOM 906 N N . LEU B 1 31 ? 5.076 19.854 12.155 1.00 43.09 31 LEU B N 1
ATOM 907 C CA . LEU B 1 31 ? 4.964 18.677 13.008 1.00 41.22 31 LEU B CA 1
ATOM 908 C C . LEU B 1 31 ? 6.059 18.658 14.070 1.00 41.61 31 LEU B C 1
ATOM 909 O O . LEU B 1 31 ? 5.918 18.018 15.114 1.00 41.36 31 LEU B O 1
ATOM 914 N N . MET B 1 32 ? 7.149 19.369 13.800 1.00 41.45 32 MET B N 1
ATOM 915 C CA . MET B 1 32 ? 8.266 19.445 14.732 1.00 42.42 32 MET B CA 1
ATOM 916 C C . MET B 1 32 ? 8.791 20.873 14.775 1.00 43.76 32 MET B C 1
ATOM 917 O O . MET B 1 32 ? 8.940 21.513 13.738 1.00 44.58 32 MET B O 1
ATOM 922 N N . SER B 1 33 ? 9.068 21.376 15.973 1.00 45.76 33 SER B N 1
ATOM 923 C CA . SER B 1 33 ? 9.578 22.736 16.113 1.00 47.45 33 SER B CA 1
ATOM 924 C C . SER B 1 33 ? 11.101 22.791 16.104 1.00 49.14 33 SER B C 1
ATOM 925 O O . SER B 1 33 ? 11.777 21.909 16.645 1.00 49.62 33 SER B O 1
ATOM 928 N N . ALA B 1 34 ? 11.638 23.839 15.489 1.00 50.43 34 ALA B N 1
ATOM 929 C CA . ALA B 1 34 ? 13.083 24.015 15.412 1.00 51.29 34 ALA B CA 1
ATOM 930 C C . ALA B 1 34 ? 13.561 25.038 16.432 1.00 52.99 34 ALA B C 1
ATOM 931 O O . ALA B 1 34 ? 14.719 25.432 16.417 1.00 53.81 34 ALA B O 1
ATOM 933 N N . ASP B 1 35 ? 12.665 25.469 17.317 1.00 55.57 35 ASP B N 1
ATOM 934 C CA . ASP B 1 35 ? 13.010 26.454 18.338 1.00 55.49 35 ASP B CA 1
ATOM 935 C C . ASP B 1 35 ? 13.853 25.862 19.452 1.00 55.85 35 ASP B C 1
ATOM 936 O O . ASP B 1 35 ? 13.596 24.752 19.929 1.00 55.14 35 ASP B O 1
ATOM 941 N N . ASP B 1 36 ? 14.860 26.621 19.865 1.00 56.49 36 ASP B N 1
ATOM 942 C CA . ASP B 1 36 ? 15.763 26.197 20.923 1.00 59.17 36 ASP B CA 1
ATOM 943 C C . ASP B 1 36 ? 16.519 24.913 20.564 1.00 58.92 36 ASP B C 1
ATOM 944 O O . ASP B 1 36 ? 17.053 24.213 21.431 1.00 58.92 36 ASP B O 1
ATOM 949 N N . THR B 1 37 ? 16.567 24.620 19.269 1.00 57.54 37 THR B N 1
ATOM 950 C CA . THR B 1 37 ? 17.277 23.454 18.769 1.00 53.93 37 THR B CA 1
ATOM 951 C C . THR B 1 37 ? 18.486 23.954 17.997 1.00 51.44 37 THR B C 1
ATOM 952 O O . THR B 1 37 ? 18.524 25.113 17.589 1.00 51.77 37 THR B O 1
ATOM 956 N N . CYS B 1 38 ? 19.471 23.090 17.789 1.00 48.97 38 CYS B N 1
ATOM 957 C CA . CYS B 1 38 ? 20.654 23.505 17.059 1.00 46.25 38 CYS B CA 1
ATOM 958 C C . CYS B 1 38 ? 20.364 23.597 15.568 1.00 46.41 38 CYS B C 1
ATOM 959 O O . CYS B 1 38 ? 21.277 23.678 14.760 1.00 47.96 38 CYS B O 1
ATOM 962 N N . GLN B 1 39 ? 19.083 23.590 15.213 1.00 45.47 39 GLN B N 1
ATOM 963 C CA . GLN B 1 39 ? 18.658 23.689 13.825 1.00 44.69 39 GLN B CA 1
ATOM 964 C C . GLN B 1 39 ? 19.183 22.580 12.937 1.00 45.40 39 GLN B C 1
ATOM 965 O O . GLN B 1 39 ? 19.668 22.838 11.839 1.00 45.44 39 GLN B O 1
ATOM 971 N N . GLY B 1 40 ? 19.086 21.345 13.409 1.00 46.28 40 GLY B N 1
ATOM 972 C CA . GLY B 1 40 ? 19.540 20.221 12.612 1.00 47.75 40 GLY B CA 1
ATOM 973 C C . GLY B 1 40 ? 21.044 20.094 12.512 1.00 48.31 40 GLY B C 1
ATOM 974 O O . GLY B 1 40 ? 21.572 19.726 11.467 1.00 48.67 40 GLY B O 1
ATOM 975 N N . ASN B 1 41 ? 21.733 20.379 13.609 1.00 48.98 41 ASN B N 1
ATOM 976 C CA . ASN B 1 41 ? 23.184 20.302 13.635 1.00 51.40 41 ASN B CA 1
ATOM 977 C C . ASN B 1 41 ? 23.695 19.100 14.433 1.00 51.85 41 ASN B C 1
ATOM 978 O O . ASN B 1 41 ? 24.895 18.985 14.691 1.00 52.58 41 ASN B O 1
ATOM 983 N N . LYS B 1 42 ? 22.789 18.206 14.818 1.00 51.23 42 LYS B N 1
ATOM 984 C CA . LYS B 1 42 ? 23.163 17.018 15.584 1.00 51.70 42 LYS B CA 1
ATOM 985 C C . LYS B 1 42 ? 23.992 17.394 16.818 1.00 51.60 42 LYS B C 1
ATOM 986 O O . LYS B 1 42 ? 25.007 16.759 17.115 1.00 51.95 42 LYS B O 1
ATOM 992 N N . ALA B 1 43 ? 23.549 18.419 17.538 1.00 50.78 43 ALA B N 1
ATOM 993 C CA . ALA B 1 43 ? 24.267 18.878 18.716 1.00 49.62 43 ALA B CA 1
ATOM 994 C C . ALA B 1 43 ? 23.382 19.048 19.933 1.00 49.02 43 ALA B C 1
ATOM 995 O O . ALA B 1 43 ? 23.852 18.928 21.060 1.00 50.25 43 ALA B O 1
ATOM 997 N N . CYS B 1 44 ? 22.105 19.338 19.722 1.00 49.00 44 CYS B N 1
ATOM 998 C CA . CYS B 1 44 ? 21.207 19.538 20.851 1.00 48.50 44 CYS B CA 1
ATOM 999 C C . CYS B 1 44 ? 20.434 18.286 21.259 1.00 48.74 44 CYS B C 1
ATOM 1000 O O . CYS B 1 44 ? 20.107 18.111 22.432 1.00 49.12 44 CYS B O 1
ATOM 1003 N N . GLY B 1 45 ? 20.158 17.415 20.294 1.00 48.63 45 GLY B N 1
ATOM 1004 C CA . GLY B 1 45 ? 19.431 16.188 20.572 1.00 48.22 45 GLY B CA 1
ATOM 1005 C C . GLY B 1 45 ? 17.958 16.375 20.913 1.00 49.01 45 GLY B C 1
ATOM 1006 O O . GLY B 1 45 ? 17.380 15.568 21.643 1.00 49.32 45 GLY B O 1
ATOM 1007 N N . LYS B 1 46 ? 17.337 17.424 20.383 1.00 47.69 46 LYS B N 1
ATOM 1008 C CA . LYS B 1 46 ? 15.930 17.677 20.673 1.00 47.31 46 LYS B CA 1
ATOM 1009 C C . LYS B 1 46 ? 14.958 17.231 19.583 1.00 46.68 46 LYS B C 1
ATOM 1010 O O . LYS B 1 46 ? 13.756 17.101 19.828 1.00 48.54 46 LYS B O 1
ATOM 1016 N N . CYS B 1 47 ? 15.476 16.989 18.385 1.00 43.40 47 CYS B N 1
ATOM 1017 C CA . CYS B 1 47 ? 14.657 16.568 17.253 1.00 37.92 47 CYS B CA 1
ATOM 1018 C C . CYS B 1 47 ? 14.329 15.075 17.313 1.00 35.25 47 CYS B C 1
ATOM 1019 O O . CYS B 1 47 ? 14.257 14.410 16.282 1.00 34.77 47 CYS B O 1
ATOM 1022 N N . ILE B 1 48 ? 14.126 14.550 18.517 1.00 33.70 48 ILE B N 1
ATOM 1023 C CA . ILE B 1 48 ? 13.819 13.128 18.689 1.00 33.47 48 ILE B CA 1
ATOM 1024 C C . ILE B 1 48 ? 12.515 12.700 18.030 1.00 33.08 48 ILE B C 1
ATOM 1025 O O . ILE B 1 48 ? 11.507 13.400 18.116 1.00 34.56 48 ILE B O 1
ATOM 1030 N N . CYS B 1 49 ? 12.544 11.539 17.385 1.00 31.13 49 CYS B N 1
ATOM 1031 C CA . CYS B 1 49 ? 11.365 10.976 16.741 1.00 29.57 49 CYS B CA 1
ATOM 1032 C C . CYS B 1 49 ? 11.547 9.463 16.807 1.00 28.32 49 CYS B C 1
ATOM 1033 O O . CYS B 1 49 ? 12.597 8.986 17.249 1.00 26.94 49 CYS B O 1
ATOM 1036 N N . LYS B 1 50 ? 10.538 8.703 16.391 1.00 26.97 50 LYS B N 1
ATOM 1037 C CA . LYS B 1 50 ? 10.645 7.252 16.430 1.00 25.57 50 LYS B CA 1
ATOM 1038 C C . LYS B 1 50 ? 10.488 6.607 15.057 1.00 24.77 50 LYS B C 1
ATOM 1039 O O . LYS B 1 50 ? 9.508 6.844 14.362 1.00 25.53 50 LYS B O 1
ATOM 1045 N N . HIS B 1 51 ? 11.468 5.797 14.672 1.00 23.14 51 HIS B N 1
ATOM 1046 C CA . HIS B 1 51 ? 11.449 5.113 13.390 1.00 24.36 51 HIS B CA 1
ATOM 1047 C C . HIS B 1 51 ? 10.653 3.828 13.578 1.00 25.35 51 HIS B C 1
ATOM 1048 O O . HIS B 1 51 ? 11.142 2.869 14.182 1.00 26.69 51 HIS B O 1
ATOM 1055 N N . VAL B 1 52 ? 9.426 3.804 13.053 1.00 26.25 52 VAL B N 1
ATOM 1056 C CA . VAL B 1 52 ? 8.559 2.642 13.214 1.00 26.50 52 VAL B CA 1
ATOM 1057 C C . VAL B 1 52 ? 8.478 1.714 12.015 1.00 25.31 52 VAL B C 1
ATOM 1058 O O . VAL B 1 52 ? 8.186 0.527 12.157 1.00 27.08 52 VAL B O 1
ATOM 1062 N N . SER B 1 53 ? 8.739 2.235 10.830 1.00 26.73 53 SER B N 1
ATOM 1063 C CA . SER B 1 53 ? 8.670 1.396 9.639 1.00 26.91 53 SER B CA 1
ATOM 1064 C C . SER B 1 53 ? 9.572 1.892 8.521 1.00 26.08 53 SER B C 1
ATOM 1065 O O . SER B 1 53 ? 9.941 3.066 8.475 1.00 25.12 53 SER B O 1
ATOM 1068 N N . GLY B 1 54 ? 9.928 0.989 7.618 1.00 27.08 54 GLY B N 1
ATOM 1069 C CA . GLY B 1 54 ? 10.747 1.380 6.488 1.00 30.52 54 GLY B CA 1
ATOM 1070 C C . GLY B 1 54 ? 12.248 1.321 6.682 1.00 31.98 54 GLY B C 1
ATOM 1071 O O . GLY B 1 54 ? 12.752 1.126 7.794 1.00 33.12 54 GLY B O 1
ATOM 1072 N N . LYS B 1 55 ? 12.956 1.504 5.572 1.00 32.49 55 LYS B N 1
ATOM 1073 C CA . LYS B 1 55 ? 14.409 1.475 5.535 1.00 32.01 55 LYS B CA 1
ATOM 1074 C C . LYS B 1 55 ? 15.013 2.814 5.917 1.00 32.34 55 LYS B C 1
ATOM 1075 O O . LYS B 1 55 ? 14.706 3.836 5.299 1.00 31.17 55 LYS B O 1
ATOM 1081 N N . VAL B 1 56 ? 15.857 2.807 6.946 1.00 31.22 56 VAL B N 1
ATOM 1082 C CA . VAL B 1 56 ? 16.571 4.008 7.370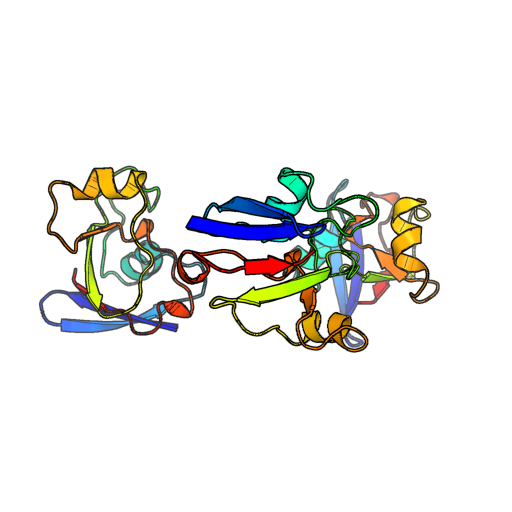 1.00 29.25 56 VAL B CA 1
ATOM 1083 C C . VAL B 1 56 ? 17.955 3.591 7.866 1.00 29.46 56 VAL B C 1
ATOM 1084 O O . VAL B 1 56 ? 18.101 2.696 8.705 1.00 29.78 56 VAL B O 1
ATOM 1088 N N . ALA B 1 57 ? 18.970 4.242 7.313 1.00 28.04 57 ALA B N 1
ATOM 1089 C CA . ALA B 1 57 ? 20.359 3.964 7.642 1.00 27.57 57 ALA B CA 1
ATOM 1090 C C . ALA B 1 57 ? 20.641 3.961 9.143 1.00 26.17 57 ALA B C 1
ATOM 1091 O O . ALA B 1 57 ? 20.226 4.879 9.852 1.00 24.97 57 ALA B O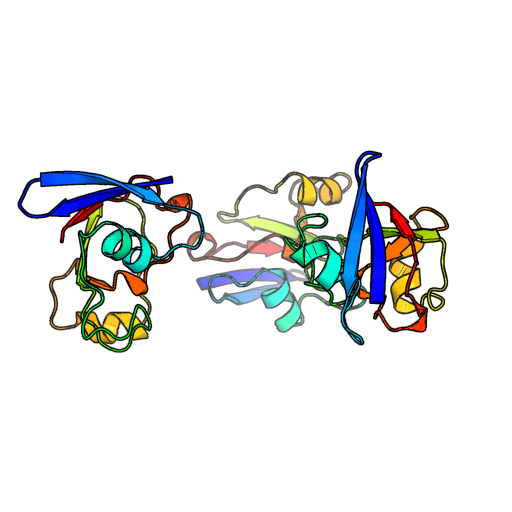 1
ATOM 1093 N N . ALA B 1 58 ? 21.361 2.938 9.608 1.00 24.98 58 ALA B N 1
ATOM 1094 C CA . ALA B 1 58 ? 21.739 2.806 11.018 1.00 27.68 58 ALA B CA 1
ATOM 1095 C C . ALA B 1 58 ? 22.340 4.107 11.539 1.00 27.65 58 ALA B C 1
ATOM 1096 O O . ALA B 1 58 ? 23.050 4.803 10.816 1.00 27.74 58 ALA B O 1
ATOM 1098 N N . ALA B 1 59 ? 22.065 4.432 12.795 1.00 28.08 59 ALA B N 1
ATOM 1099 C CA . ALA B 1 59 ? 22.584 5.664 13.375 1.00 28.77 59 ALA B CA 1
ATOM 1100 C C . ALA B 1 59 ? 24.080 5.559 13.572 1.00 30.58 59 ALA B C 1
ATOM 1101 O O . ALA B 1 59 ? 24.601 4.499 13.920 1.00 29.64 59 ALA B O 1
ATOM 1103 N N . GLU B 1 60 ? 24.772 6.666 13.346 1.00 32.02 60 GLU B N 1
ATOM 1104 C CA . GLU B 1 60 ? 26.210 6.698 13.520 1.00 33.90 60 GLU B CA 1
ATOM 1105 C C . GLU B 1 60 ? 26.504 6.988 14.997 1.00 34.74 60 GLU B C 1
ATOM 1106 O O . GLU B 1 60 ? 25.612 7.407 15.748 1.00 34.16 60 GLU B O 1
ATOM 1112 N N . ASP B 1 61 ? 27.750 6.754 15.404 1.00 34.56 61 ASP B N 1
ATOM 1113 C CA . ASP B 1 61 ? 28.181 6.934 16.790 1.00 32.78 61 ASP B CA 1
ATOM 1114 C C . ASP B 1 61 ? 27.819 8.243 17.449 1.00 30.80 61 ASP B C 1
ATOM 1115 O O . ASP B 1 61 ? 27.378 8.252 18.602 1.00 31.18 61 ASP B O 1
ATOM 1120 N N . ASP B 1 62 ? 28.004 9.356 16.749 1.00 29.53 62 ASP B N 1
ATOM 1121 C CA . ASP B 1 62 ? 27.678 10.620 17.382 1.00 29.91 62 ASP B CA 1
ATOM 1122 C C . ASP B 1 62 ? 26.181 10.761 17.660 1.00 34.13 62 ASP B C 1
ATOM 1123 O O . ASP B 1 62 ? 25.803 11.367 18.668 1.00 36.36 62 ASP B O 1
ATOM 1128 N N . GLU B 1 63 ? 25.329 10.186 16.803 1.00 34.19 63 GLU B N 1
ATOM 1129 C CA . GLU B 1 63 ? 23.878 10.252 17.016 1.00 33.54 63 GLU B CA 1
ATOM 1130 C C . GLU B 1 63 ? 23.521 9.357 18.197 1.00 32.29 63 GLU B C 1
ATOM 1131 O O . GLU B 1 63 ? 22.763 9.743 19.088 1.00 29.82 63 GLU B O 1
ATOM 1137 N N . LYS B 1 64 ? 24.088 8.156 18.183 1.00 33.01 64 LYS B N 1
ATOM 1138 C CA . LYS B 1 64 ? 23.873 7.161 19.227 1.00 34.97 64 LYS B CA 1
ATOM 1139 C C . LYS B 1 64 ? 24.138 7.706 20.625 1.00 36.30 64 LYS B C 1
ATOM 1140 O O . LYS B 1 64 ? 23.561 7.239 21.604 1.00 35.48 64 LYS B O 1
ATOM 1146 N N . GLU B 1 65 ? 25.024 8.688 20.723 1.00 37.88 65 GLU B N 1
ATOM 1147 C CA . GLU B 1 65 ? 25.332 9.257 22.018 1.00 39.26 65 GLU B CA 1
ATOM 1148 C C . GLU B 1 65 ? 24.107 9.943 22.596 1.00 39.70 65 GLU B C 1
ATOM 1149 O O . GLU B 1 65 ? 23.907 9.949 23.803 1.00 39.72 65 GLU B O 1
ATOM 1155 N N . PHE B 1 66 ? 23.280 10.497 21.718 1.00 40.47 66 PHE B N 1
ATOM 1156 C CA . PHE B 1 66 ? 22.068 11.205 22.107 1.00 40.26 66 PHE B CA 1
ATOM 1157 C C . PHE B 1 66 ? 20.881 10.279 22.322 1.00 39.61 66 PHE B C 1
ATOM 1158 O O . PHE B 1 66 ? 19.848 10.705 22.828 1.00 41.65 66 PHE B O 1
ATOM 1166 N N . LEU B 1 67 ? 21.018 9.021 21.931 1.00 37.64 67 LEU B N 1
ATOM 1167 C CA . LEU B 1 67 ? 19.911 8.084 22.047 1.00 37.48 67 LEU B CA 1
ATOM 1168 C C . LEU B 1 67 ? 20.063 7.038 23.131 1.00 37.41 67 LEU B C 1
ATOM 1169 O O . LEU B 1 67 ? 19.222 6.147 23.258 1.00 37.93 67 LEU B O 1
ATOM 1174 N N . GLU B 1 68 ? 21.117 7.153 23.928 1.00 37.68 68 GLU B N 1
ATOM 1175 C CA . GLU B 1 68 ? 21.361 6.182 24.990 1.00 38.44 68 GLU B CA 1
ATOM 1176 C C . GLU B 1 68 ? 20.248 6.108 26.049 1.00 38.58 68 GLU B C 1
ATOM 1177 O O . GLU B 1 68 ? 19.872 5.020 26.487 1.00 38.01 68 GLU B O 1
ATOM 1183 N N . ASP B 1 69 ? 19.716 7.255 26.454 1.00 38.84 69 ASP B N 1
ATOM 1184 C CA . ASP B 1 69 ? 18.655 7.277 27.452 1.00 39.33 69 ASP B CA 1
ATOM 1185 C C . ASP B 1 69 ? 17.288 7.437 26.790 1.00 37.84 69 ASP B C 1
ATOM 1186 O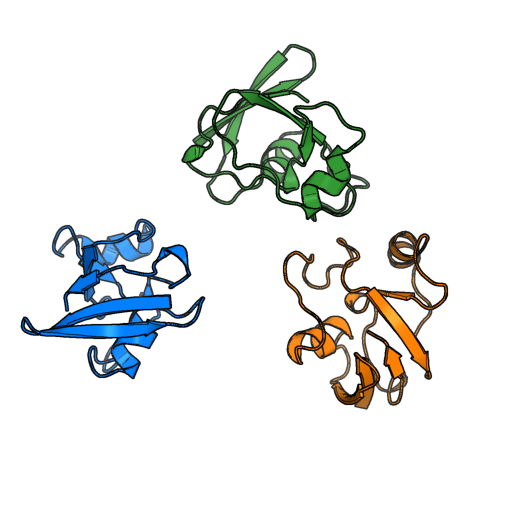 O . ASP B 1 69 ? 16.326 7.853 27.431 1.00 38.32 69 ASP B O 1
ATOM 1191 N N . GLN B 1 70 ? 17.211 7.097 25.506 1.00 34.84 70 GLN B N 1
ATOM 1192 C CA . GLN B 1 70 ? 15.980 7.221 24.743 1.00 31.44 70 GLN B CA 1
ATOM 1193 C C . GLN B 1 70 ? 15.437 5.855 24.358 1.00 30.36 70 GLN B C 1
ATOM 1194 O O . GLN B 1 70 ? 16.144 4.859 24.453 1.00 29.84 70 GLN B O 1
ATOM 1200 N N . PRO B 1 71 ? 14.160 5.782 23.947 1.00 29.56 71 PRO B N 1
ATOM 1201 C CA . PRO B 1 71 ? 13.584 4.489 23.550 1.00 27.94 71 PRO B CA 1
ATOM 1202 C C . PRO B 1 71 ? 14.381 3.823 22.421 1.00 26.42 71 PRO B C 1
ATOM 1203 O O . PRO B 1 71 ? 14.975 4.500 21.574 1.00 26.49 71 PRO B O 1
ATOM 1207 N N . ALA B 1 72 ? 14.370 2.495 22.415 1.00 25.56 72 ALA B N 1
ATOM 1208 C CA . ALA B 1 72 ? 15.114 1.699 21.443 1.00 27.32 72 ALA B CA 1
ATOM 1209 C C . ALA B 1 72 ? 14.993 2.113 19.994 1.00 29.03 72 ALA B C 1
ATOM 1210 O O . ALA B 1 72 ? 15.931 1.923 19.222 1.00 30.16 72 ALA B O 1
ATOM 1212 N N . ASN B 1 73 ? 13.850 2.663 19.605 1.00 29.04 73 ASN B N 1
ATOM 1213 C CA . ASN B 1 73 ? 13.680 3.061 18.218 1.00 26.70 73 ASN B CA 1
ATOM 1214 C C . ASN B 1 73 ? 13.714 4.572 18.013 1.00 24.82 73 ASN B C 1
ATOM 1215 O O . ASN B 1 73 ? 13.207 5.085 17.014 1.00 25.86 73 ASN B O 1
ATOM 1220 N N . ALA B 1 74 ? 14.330 5.284 18.952 1.00 20.93 74 ALA B N 1
ATOM 1221 C CA . ALA B 1 74 ? 14.430 6.732 18.836 1.00 22.68 74 ALA B CA 1
ATOM 1222 C C . ALA B 1 74 ? 15.569 7.098 17.874 1.00 24.31 74 ALA B C 1
ATOM 1223 O O . ALA B 1 74 ? 16.557 6.370 17.760 1.00 25.48 74 ALA B O 1
ATOM 1225 N N . ARG B 1 75 ? 15.420 8.217 17.168 1.00 24.94 75 ARG B N 1
ATOM 1226 C CA . ARG B 1 75 ? 16.446 8.696 16.235 1.00 22.21 75 ARG B CA 1
ATOM 1227 C C . ARG B 1 75 ? 16.352 10.207 16.195 1.00 21.53 75 ARG B C 1
ATOM 1228 O O . ARG B 1 75 ? 15.327 10.779 16.556 1.00 20.82 75 ARG B O 1
ATOM 1236 N N . LEU B 1 76 ? 17.430 10.857 15.781 1.00 22.92 76 LEU B N 1
ATOM 1237 C CA . LEU B 1 76 ? 17.428 12.307 15.660 1.00 23.59 76 LEU B CA 1
ATOM 1238 C C . LEU B 1 76 ? 16.980 12.585 14.220 1.00 24.92 76 LEU B C 1
ATOM 1239 O O . LEU B 1 76 ? 17.573 12.091 13.257 1.00 24.38 76 LEU B O 1
ATOM 1244 N N . ALA B 1 77 ? 15.917 13.361 14.069 1.00 26.72 77 ALA B N 1
ATOM 1245 C CA . ALA B 1 77 ? 15.400 13.658 12.740 1.00 27.95 77 ALA B CA 1
ATOM 1246 C C . ALA B 1 77 ? 16.441 14.319 11.840 1.00 28.64 77 ALA B C 1
ATOM 1247 O O . ALA B 1 77 ? 16.503 14.034 10.645 1.00 29.30 77 ALA B O 1
ATOM 1249 N N . CYS B 1 78 ? 17.264 15.191 12.417 1.00 29.29 78 CYS B N 1
ATOM 1250 C CA . CYS B 1 78 ? 18.290 15.894 11.651 1.00 28.20 78 CYS B CA 1
ATOM 1251 C C . CYS B 1 78 ? 19.479 15.025 11.275 1.00 27.52 78 CYS B C 1
ATOM 1252 O O . CYS B 1 78 ? 20.317 15.436 10.484 1.00 30.31 78 CYS B O 1
ATOM 1255 N N . ALA B 1 79 ? 19.549 13.824 11.836 1.00 27.37 79 ALA B N 1
ATOM 1256 C CA . ALA B 1 79 ? 20.635 12.901 11.535 1.00 27.26 79 ALA B CA 1
ATOM 1257 C C . ALA B 1 79 ? 20.231 11.970 10.391 1.00 29.08 79 ALA B C 1
ATOM 1258 O O . ALA B 1 79 ? 21.028 11.155 9.929 1.00 30.86 79 ALA B O 1
ATOM 1260 N N . ILE B 1 80 ? 18.987 12.091 9.938 1.00 29.93 80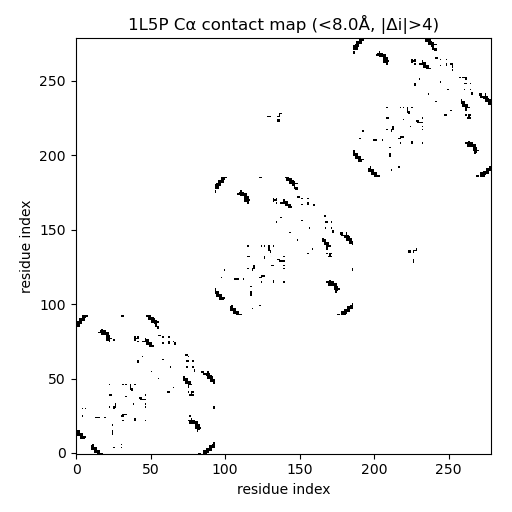 ILE B N 1
ATOM 1261 C CA . ILE B 1 80 ? 18.490 11.246 8.862 1.00 29.91 80 ILE B CA 1
ATOM 1262 C C . ILE B 1 80 ? 18.348 12.060 7.598 1.00 30.25 80 ILE B C 1
ATOM 1263 O O . ILE B 1 80 ? 17.520 12.973 7.538 1.00 31.03 80 ILE B O 1
ATOM 1268 N N . THR B 1 81 ? 19.165 11.739 6.597 1.00 29.82 81 THR B N 1
ATOM 1269 C CA . THR B 1 81 ? 19.104 12.430 5.313 1.00 31.14 81 THR B CA 1
ATOM 1270 C C . THR B 1 81 ? 18.285 11.566 4.368 1.00 31.25 81 THR B C 1
ATOM 1271 O O . THR B 1 81 ? 18.694 10.458 4.001 1.00 31.55 81 THR B O 1
ATOM 1275 N N . LEU B 1 82 ? 17.125 12.087 3.977 1.00 30.74 82 LEU B N 1
ATOM 1276 C CA . LEU B 1 82 ? 16.202 11.352 3.122 1.00 31.32 82 LEU B CA 1
ATOM 1277 C C . LEU B 1 82 ? 16.589 11.190 1.660 1.00 33.10 82 LEU B C 1
ATOM 1278 O O . LEU B 1 82 ? 17.063 12.115 1.002 1.00 32.23 82 LEU B O 1
ATOM 1283 N N . SER B 1 83 ? 16.363 9.979 1.170 1.00 34.63 83 SER B N 1
ATOM 1284 C CA . SER B 1 83 ? 16.660 9.606 -0.200 1.00 35.22 83 SER B CA 1
ATOM 1285 C C . SER B 1 83 ? 15.587 8.626 -0.664 1.00 35.14 83 SER B C 1
ATOM 1286 O O . SER B 1 83 ? 14.727 8.215 0.110 1.00 32.59 83 SER B O 1
ATOM 1289 N N . GLY B 1 84 ? 15.645 8.252 -1.935 1.00 38.05 84 GLY B N 1
ATOM 1290 C CA . GLY B 1 84 ? 14.669 7.324 -2.470 1.00 39.29 84 GLY B CA 1
ATOM 1291 C C . GLY B 1 84 ? 14.526 6.066 -1.635 1.00 39.53 84 GLY B C 1
ATOM 1292 O O . GLY B 1 84 ? 13.435 5.517 -1.540 1.00 40.32 84 GLY B O 1
ATOM 1293 N N . GLU B 1 85 ? 15.617 5.611 -1.025 1.00 40.08 85 GLU B N 1
ATOM 1294 C CA . GLU B 1 85 ? 15.581 4.399 -0.206 1.00 40.02 85 GLU B CA 1
ATOM 1295 C C . GLU B 1 85 ? 14.657 4.525 1.006 1.00 35.85 85 GLU B C 1
ATOM 1296 O O . GLU B 1 85 ? 14.188 3.524 1.537 1.00 33.15 85 GLU B O 1
ATOM 1302 N N . ASN B 1 86 ? 14.393 5.755 1.431 1.00 33.68 86 ASN B N 1
ATOM 1303 C CA . ASN B 1 86 ? 13.538 5.996 2.585 1.00 35.36 86 ASN B CA 1
ATOM 1304 C C . ASN B 1 86 ? 12.069 6.200 2.221 1.00 36.92 86 ASN B C 1
ATOM 1305 O O . ASN B 1 86 ? 11.244 6.481 3.096 1.00 36.33 86 ASN B O 1
ATOM 1310 N N . ASP B 1 87 ? 11.737 6.072 0.941 1.00 37.20 87 ASP B N 1
ATOM 1311 C CA . ASP B 1 87 ? 10.356 6.257 0.516 1.00 37.38 87 ASP B CA 1
ATOM 1312 C C . ASP B 1 87 ? 9.436 5.232 1.173 1.00 35.99 87 ASP B C 1
ATOM 1313 O O . ASP B 1 87 ? 9.615 4.019 1.017 1.00 35.36 87 ASP B O 1
ATOM 1318 N N . GLY B 1 88 ? 8.450 5.731 1.911 1.00 33.96 88 GLY B N 1
ATOM 1319 C CA . GLY B 1 88 ? 7.516 4.851 2.587 1.00 33.66 88 GLY B CA 1
ATOM 1320 C C . GLY B 1 88 ? 7.818 4.623 4.059 1.00 33.34 88 GLY B C 1
ATOM 1321 O O . GLY B 1 88 ? 7.068 3.937 4.755 1.00 33.31 88 GLY B O 1
ATOM 1322 N N . ALA B 1 89 ? 8.919 5.191 4.542 1.00 31.88 89 ALA B N 1
ATOM 1323 C CA . ALA B 1 89 ? 9.292 5.025 5.935 1.00 28.74 89 ALA B CA 1
ATOM 1324 C C . ALA B 1 89 ? 8.261 5.744 6.793 1.00 28.23 89 ALA B C 1
ATOM 1325 O O . ALA B 1 89 ? 7.666 6.734 6.361 1.00 28.26 89 ALA B O 1
ATOM 1327 N N . VAL B 1 90 ? 8.037 5.232 7.998 1.00 27.20 90 VAL B N 1
ATOM 1328 C CA . VAL B 1 90 ? 7.080 5.839 8.909 1.00 27.55 90 VAL B CA 1
ATOM 1329 C C . VAL B 1 90 ? 7.754 6.220 10.220 1.00 27.89 90 VAL B C 1
ATOM 1330 O O . VAL B 1 90 ? 8.484 5.426 10.807 1.00 27.50 90 VAL B O 1
ATOM 1334 N N . PHE B 1 91 ? 7.497 7.441 10.674 1.00 28.85 91 PHE B N 1
ATOM 1335 C CA . PHE B 1 91 ? 8.064 7.935 11.921 1.00 31.69 91 PHE B CA 1
ATOM 1336 C C . PHE B 1 91 ? 6.966 8.438 12.857 1.00 33.35 91 PHE B C 1
ATOM 1337 O O . PHE B 1 91 ? 5.969 9.014 12.409 1.00 33.12 91 PHE B O 1
ATOM 1345 N N . GLU B 1 92 ? 7.161 8.209 14.155 1.00 32.48 92 GLU B N 1
ATOM 1346 C CA . GLU B 1 92 ? 6.217 8.634 15.185 1.00 31.07 92 GLU B CA 1
ATOM 1347 C C . GLU B 1 92 ? 6.806 9.800 15.942 1.00 30.40 92 GLU B C 1
ATOM 1348 O O . GLU B 1 92 ? 7.948 9.735 16.389 1.00 31.39 92 GLU B O 1
ATOM 1354 N N . LEU B 1 93 ? 6.031 10.860 16.106 1.00 29.73 93 LEU B N 1
ATOM 1355 C CA . LEU B 1 93 ? 6.515 12.027 16.821 1.00 31.16 93 LEU B CA 1
ATOM 1356 C C . LEU B 1 93 ? 5.981 12.071 18.253 1.00 33.54 93 LEU B C 1
ATOM 1357 O O . LEU B 1 93 ? 6.522 12.861 19.049 1.00 33.99 93 LEU B O 1
ATOM 1363 N N . GLY C 1 1 ? 28.670 45.503 26.610 1.00 46.87 1 GLY C N 1
ATOM 1364 C CA . GLY C 1 1 ? 29.032 45.684 28.052 1.00 47.94 1 GLY C CA 1
ATOM 1365 C C . GLY C 1 1 ? 30.150 44.757 28.514 1.00 48.00 1 GLY C C 1
ATOM 1366 O O . GLY C 1 1 ? 30.870 44.172 27.688 1.00 47.61 1 GLY C O 1
ATOM 1367 N N . THR C 1 2 ? 30.292 44.623 29.836 1.00 47.07 2 THR C N 1
ATOM 1368 C CA . THR C 1 2 ? 31.322 43.769 30.442 1.00 45.77 2 THR C CA 1
ATOM 1369 C C . THR C 1 2 ? 30.830 43.059 31.689 1.00 42.54 2 THR C C 1
ATOM 1370 O O . THR C 1 2 ? 30.063 43.617 32.464 1.00 40.88 2 THR C O 1
ATOM 1374 N N . ILE C 1 3 ? 31.302 41.832 31.877 1.00 40.40 3 ILE C N 1
ATOM 1375 C CA . ILE C 1 3 ? 30.962 41.032 33.037 1.00 38.84 3 ILE C CA 1
ATOM 1376 C C . ILE C 1 3 ? 32.275 40.531 33.623 1.00 40.12 3 ILE C C 1
ATOM 1377 O O . ILE C 1 3 ? 33.296 40.504 32.933 1.00 40.12 3 ILE C O 1
ATOM 1382 N N . THR C 1 4 ? 32.253 40.135 34.891 1.00 39.32 4 THR C N 1
ATOM 1383 C CA . THR C 1 4 ? 33.450 39.619 35.531 1.00 37.37 4 THR C CA 1
ATOM 1384 C C . THR C 1 4 ? 33.311 38.138 35.806 1.00 38.24 4 THR C C 1
ATOM 1385 O O . THR C 1 4 ? 32.335 37.693 36.416 1.00 37.98 4 THR C O 1
ATOM 1389 N N . ALA C 1 5 ? 34.289 37.372 35.337 1.00 38.76 5 ALA C N 1
ATOM 1390 C CA . ALA C 1 5 ? 34.304 35.936 35.574 1.00 40.35 5 ALA C CA 1
ATOM 1391 C C . ALA C 1 5 ? 35.360 35.729 36.645 1.00 42.52 5 ALA C C 1
ATOM 1392 O O . ALA C 1 5 ? 36.400 36.385 36.645 1.00 43.38 5 ALA C O 1
ATOM 1394 N N . VAL C 1 6 ? 35.091 34.829 37.573 1.00 43.55 6 VAL C N 1
ATOM 1395 C CA . VAL C 1 6 ? 36.038 34.584 38.633 1.00 45.04 6 VAL C CA 1
ATOM 1396 C C . VAL C 1 6 ? 36.379 33.106 38.689 1.00 47.74 6 VAL C C 1
ATOM 1397 O O . VAL C 1 6 ? 35.556 32.276 39.067 1.00 48.42 6 VAL C O 1
ATOM 1401 N N . LYS C 1 7 ? 37.602 32.785 38.278 1.00 50.01 7 LYS C N 1
ATOM 1402 C CA . LYS C 1 7 ? 38.076 31.407 38.273 1.00 51.44 7 LYS C CA 1
ATOM 1403 C C . LYS C 1 7 ? 39.302 31.302 39.173 1.00 53.62 7 LYS C C 1
ATOM 1404 O O . LYS C 1 7 ? 40.228 32.105 39.062 1.00 54.42 7 LYS C O 1
ATOM 1410 N N . GLY C 1 8 ? 39.299 30.320 40.070 1.00 55.45 8 GLY C N 1
ATOM 1411 C CA . GLY C 1 8 ? 40.420 30.142 40.980 1.00 56.65 8 GLY C CA 1
ATOM 1412 C C . GLY C 1 8 ? 40.803 31.403 41.739 1.00 57.31 8 GLY C C 1
ATOM 1413 O O . GLY C 1 8 ? 41.976 31.786 41.776 1.00 58.51 8 GLY C O 1
ATOM 1414 N N . GLY C 1 9 ? 39.817 32.059 42.342 1.00 57.03 9 GLY C N 1
ATOM 1415 C CA . GLY C 1 9 ? 40.089 33.269 43.096 1.00 56.68 9 GLY C CA 1
ATOM 1416 C C . GLY C 1 9 ? 40.589 34.445 42.278 1.00 56.26 9 GLY C C 1
ATOM 1417 O O . GLY C 1 9 ? 40.816 35.522 42.821 1.00 55.83 9 GLY C O 1
ATOM 1418 N N . VAL C 1 10 ? 40.772 34.259 40.978 1.00 56.27 10 VAL C N 1
ATOM 1419 C CA . VAL C 1 10 ? 41.239 35.368 40.162 1.00 57.63 10 VAL C CA 1
ATOM 1420 C C . VAL C 1 10 ? 40.104 35.963 39.338 1.00 56.76 10 VAL C C 1
ATOM 1421 O O . VAL C 1 10 ? 39.388 35.253 38.629 1.00 56.16 10 VAL C O 1
ATOM 1425 N N . LYS C 1 11 ? 39.935 37.276 39.463 1.00 56.58 11 LYS C N 1
ATOM 1426 C CA . LYS C 1 11 ? 38.899 37.993 38.730 1.00 57.53 11 LYS C CA 1
ATOM 1427 C C . LYS C 1 11 ? 39.403 38.327 37.334 1.00 57.16 11 LYS C C 1
ATOM 1428 O O . LYS C 1 11 ? 40.562 38.690 37.162 1.00 57.50 11 LYS C O 1
ATOM 1434 N N . LYS C 1 12 ? 38.527 38.208 36.344 1.00 57.18 12 LYS C N 1
ATOM 1435 C CA . LYS C 1 12 ? 38.889 38.500 34.965 1.00 57.37 12 LYS C CA 1
ATOM 1436 C C . LYS C 1 12 ? 37.733 39.178 34.253 1.00 56.14 12 LYS C C 1
ATOM 1437 O O . LYS C 1 12 ? 36.685 38.574 34.040 1.00 55.93 12 LYS C O 1
ATOM 1443 N N . GLN C 1 13 ? 37.936 40.438 33.893 1.00 54.82 13 GLN C N 1
ATOM 1444 C CA . GLN C 1 13 ? 36.933 41.229 33.193 1.00 53.70 13 GLN C CA 1
ATOM 1445 C C . GLN C 1 13 ? 36.817 40.794 31.729 1.00 52.56 13 GLN C C 1
ATOM 1446 O O . GLN C 1 13 ? 37.822 40.718 31.027 1.00 52.88 13 GLN C O 1
ATOM 1452 N N . LEU C 1 14 ? 35.597 40.518 31.271 1.00 50.67 14 LEU C N 1
ATOM 1453 C CA . LEU C 1 14 ? 35.367 40.114 29.884 1.00 48.21 14 LEU C CA 1
ATOM 1454 C C . LEU C 1 14 ? 34.344 41.045 29.258 1.00 47.60 14 LEU C C 1
ATOM 1455 O O . LEU C 1 14 ? 33.383 41.445 29.908 1.00 47.04 14 LEU C O 1
ATOM 1460 N N . LYS C 1 15 ? 34.553 41.391 27.996 1.00 48.30 15 LYS C N 1
ATOM 1461 C CA . LYS C 1 15 ? 33.626 42.265 27.291 1.00 49.32 15 LYS C CA 1
ATOM 1462 C C . LYS C 1 15 ? 32.625 41.377 26.548 1.00 49.13 15 LYS C C 1
ATOM 1463 O O . LYS C 1 15 ? 32.990 40.296 26.082 1.00 49.28 15 LYS C O 1
ATOM 1469 N N . PHE C 1 16 ? 31.370 41.815 26.459 1.00 47.73 16 PHE C N 1
ATOM 1470 C CA . PHE C 1 16 ? 30.351 41.039 25.753 1.00 47.87 16 PHE C CA 1
ATOM 1471 C C . PHE C 1 16 ? 29.617 41.900 24.744 1.00 47.63 16 PHE C C 1
ATOM 1472 O O . PHE C 1 16 ? 29.522 43.117 24.894 1.00 44.70 16 PHE C O 1
ATOM 1480 N N . GLU C 1 17 ? 29.110 41.249 23.708 1.00 50.29 17 GLU C N 1
ATOM 1481 C CA . GLU C 1 17 ? 28.352 41.922 22.668 1.00 53.62 17 GLU C CA 1
ATOM 1482 C C . GLU C 1 17 ? 26.903 41.483 22.860 1.00 52.98 17 GLU C C 1
ATOM 1483 O O . GLU C 1 17 ? 26.636 40.292 23.024 1.00 50.65 17 GLU C O 1
ATOM 1489 N N . ASP C 1 18 ? 25.973 42.436 22.847 1.00 53.50 18 ASP C N 1
ATOM 1490 C CA . ASP C 1 18 ? 24.570 42.105 23.042 1.00 54.76 18 ASP C CA 1
ATOM 1491 C C . ASP C 1 18 ? 24.164 40.853 22.279 1.00 56.16 18 ASP C C 1
ATOM 1492 O O . ASP C 1 18 ? 24.663 40.587 21.187 1.00 58.54 18 ASP C O 1
ATOM 1497 N N . ASP C 1 19 ? 23.279 40.071 22.885 1.00 56.49 19 ASP C N 1
ATOM 1498 C CA . ASP C 1 19 ? 22.775 38.832 22.297 1.00 56.95 19 ASP C CA 1
ATOM 1499 C C . ASP C 1 19 ? 23.761 37.666 22.343 1.00 56.64 19 ASP C C 1
ATOM 1500 O O . ASP C 1 19 ? 23.504 36.609 21.768 1.00 57.13 19 ASP C O 1
ATOM 1505 N N . GLN C 1 20 ? 24.890 37.866 23.019 1.00 56.10 20 GLN C N 1
ATOM 1506 C CA . GLN C 1 20 ? 25.907 36.824 23.166 1.00 54.11 20 GLN C CA 1
ATOM 1507 C C . GLN C 1 20 ? 25.552 36.055 24.425 1.00 52.25 20 GLN C C 1
ATOM 1508 O O . GLN C 1 20 ? 25.063 36.638 25.387 1.00 51.38 20 GLN C O 1
ATOM 1514 N N . THR C 1 21 ? 25.779 34.753 24.436 1.00 51.22 21 THR C N 1
ATOM 1515 C CA . THR C 1 21 ? 25.479 34.011 25.647 1.00 52.14 21 THR C CA 1
ATOM 1516 C C . THR C 1 21 ? 26.736 34.000 26.504 1.00 52.31 21 THR C C 1
ATOM 1517 O O . THR C 1 21 ? 27.848 34.119 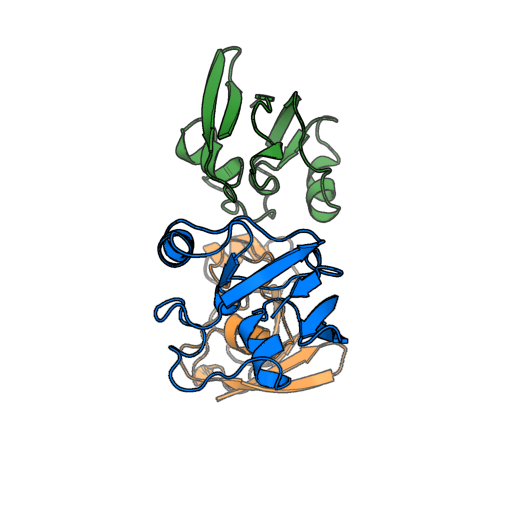25.988 1.00 52.61 21 THR C O 1
ATOM 1521 N N . LEU C 1 22 ? 26.558 33.881 27.814 1.00 52.00 22 LEU C N 1
ATOM 1522 C CA . LEU C 1 22 ? 27.691 33.856 28.721 1.00 49.92 22 LEU C CA 1
ATOM 1523 C C . LEU C 1 22 ? 28.586 32.684 28.346 1.00 49.33 22 LEU C C 1
ATOM 1524 O O . LEU C 1 22 ? 29.802 32.749 28.502 1.00 48.60 22 LEU C O 1
ATOM 1529 N N . PHE C 1 23 ? 27.975 31.616 27.846 1.00 49.98 23 PHE C N 1
ATOM 1530 C CA . PHE C 1 23 ? 28.723 30.430 27.438 1.00 52.64 23 PHE C CA 1
ATOM 1531 C C . PHE C 1 23 ? 29.694 30.792 26.313 1.00 52.21 23 PHE C C 1
ATOM 1532 O O . PHE C 1 23 ? 30.869 30.422 26.339 1.00 50.78 23 PHE C O 1
ATOM 1540 N N . THR C 1 24 ? 29.181 31.512 25.325 1.00 51.79 24 THR C N 1
ATOM 1541 C CA . THR C 1 24 ? 29.981 31.943 24.198 1.00 51.67 24 THR C CA 1
ATOM 1542 C C . THR C 1 24 ? 31.153 32.775 24.698 1.00 51.28 24 THR C C 1
ATOM 1543 O O . THR C 1 24 ? 32.303 32.485 24.381 1.00 51.53 24 THR C O 1
ATOM 1547 N N . VAL C 1 25 ? 30.859 33.801 25.491 1.00 51.26 25 VAL C N 1
ATOM 1548 C CA . VAL C 1 25 ? 31.912 34.664 26.007 1.00 52.50 25 VAL C CA 1
ATOM 1549 C C . VAL C 1 25 ? 32.900 33.926 26.915 1.00 54.51 25 VAL C C 1
ATOM 1550 O O . VAL C 1 25 ? 34.112 34.142 26.824 1.00 54.07 25 VAL C O 1
ATOM 1554 N N . LEU C 1 26 ? 32.393 33.044 27.773 1.00 55.91 26 LEU C N 1
ATOM 1555 C CA . LEU C 1 26 ? 33.256 32.292 28.684 1.00 57.17 26 LEU C CA 1
ATOM 1556 C C . LEU C 1 26 ? 34.130 31.291 27.929 1.00 57.31 26 LEU C C 1
ATOM 1557 O O . LEU C 1 26 ? 35.336 31.206 28.158 1.00 57.15 26 LEU C O 1
ATOM 1562 N N . THR C 1 27 ? 33.506 30.530 27.038 1.00 58.06 27 THR C N 1
ATOM 1563 C CA . THR C 1 27 ? 34.203 29.519 26.252 1.00 58.29 27 THR C CA 1
ATOM 1564 C C . THR C 1 27 ? 35.221 30.121 25.280 1.00 58.05 27 THR C C 1
ATOM 1565 O O . THR C 1 27 ? 36.321 29.598 25.112 1.00 58.59 27 THR C O 1
ATOM 1569 N N . GLU C 1 28 ? 34.847 31.230 24.653 1.00 57.84 28 GLU C N 1
ATOM 1570 C CA . GLU C 1 28 ? 35.713 31.917 23.700 1.00 57.81 28 GLU C CA 1
ATOM 1571 C C . GLU C 1 28 ? 36.894 32.598 24.379 1.00 58.54 28 GLU C C 1
ATOM 1572 O O . GLU C 1 28 ? 37.761 33.164 23.711 1.00 58.62 28 GLU C O 1
ATOM 1578 N N . ALA C 1 29 ? 36.915 32.568 25.704 1.00 59.39 29 ALA C N 1
ATOM 1579 C CA . ALA C 1 29 ? 37.988 33.209 26.457 1.00 59.05 29 ALA C CA 1
ATOM 1580 C C . ALA C 1 29 ? 38.838 32.192 27.204 1.00 58.53 29 ALA C C 1
ATOM 1581 O O . ALA C 1 29 ? 39.744 32.556 27.955 1.00 57.12 29 ALA C O 1
ATOM 1583 N N . GLY C 1 30 ? 38.536 30.916 26.997 1.00 58.54 30 GLY C N 1
ATOM 1584 C CA . GLY C 1 30 ? 39.291 29.866 27.650 1.00 60.34 30 GLY C CA 1
ATOM 1585 C C . GLY C 1 30 ? 38.954 29.614 29.111 1.00 62.32 30 GLY C C 1
ATOM 1586 O O . GLY C 1 30 ? 39.569 28.741 29.732 1.00 63.70 30 GLY C O 1
ATOM 1587 N N . LEU C 1 31 ? 37.991 30.356 29.666 1.00 61.78 31 LEU C N 1
ATOM 1588 C CA . LEU C 1 31 ? 37.604 30.176 31.070 1.00 60.16 31 LEU C CA 1
ATOM 1589 C C . LEU C 1 31 ? 36.673 28.976 31.230 1.00 60.75 31 LEU C C 1
ATOM 1590 O O . LEU C 1 31 ? 36.575 28.394 32.309 1.00 59.92 31 LEU C O 1
ATOM 1595 N N . MET C 1 32 ? 36.007 28.606 30.141 1.00 61.81 32 MET C N 1
ATOM 1596 C CA . MET C 1 32 ? 35.080 27.483 30.140 1.00 62.78 32 MET C CA 1
ATOM 1597 C C . MET C 1 32 ? 35.245 26.675 28.858 1.00 64.08 32 MET C C 1
ATOM 1598 O O . MET C 1 32 ? 35.328 27.237 27.766 1.00 63.96 32 MET C O 1
ATOM 1603 N N . SER C 1 33 ? 35.287 25.355 28.996 1.00 66.22 33 SER C N 1
ATOM 1604 C CA . SER C 1 33 ? 35.453 24.464 27.852 1.00 69.02 33 SER C CA 1
ATOM 1605 C C . SER C 1 33 ? 34.124 24.090 27.209 1.00 70.89 33 SER C C 1
ATOM 1606 O O . SER C 1 33 ? 33.130 23.881 27.905 1.00 72.58 33 SER C O 1
ATOM 1609 N N . ALA C 1 34 ? 34.113 23.997 25.882 1.00 71.91 34 ALA C N 1
ATOM 1610 C CA . ALA C 1 34 ? 32.905 23.632 25.151 1.00 73.68 34 ALA C CA 1
ATOM 1611 C C . ALA C 1 34 ? 32.966 22.174 24.686 1.00 75.38 34 ALA C C 1
ATOM 1612 O O . ALA C 1 34 ? 32.102 21.717 23.940 1.00 74.56 34 ALA C O 1
ATOM 1614 N N . ASP C 1 35 ? 33.986 21.439 25.122 1.00 77.86 35 ASP C N 1
ATOM 1615 C CA . ASP C 1 35 ? 34.108 20.045 24.710 1.00 80.22 35 ASP C CA 1
ATOM 1616 C C . ASP C 1 35 ? 33.187 19.120 25.502 1.00 81.53 35 ASP C C 1
ATOM 1617 O O . ASP C 1 35 ? 33.004 19.270 26.718 1.00 82.25 35 ASP C O 1
ATOM 1622 N N . ASP C 1 36 ? 32.596 18.167 24.785 1.00 81.50 36 ASP C N 1
ATOM 1623 C CA . ASP C 1 36 ? 31.671 17.204 25.371 1.00 80.51 36 ASP C CA 1
ATOM 1624 C C . ASP C 1 36 ? 30.404 17.883 25.865 1.00 79.02 36 ASP C C 1
ATOM 1625 O O . ASP C 1 36 ? 29.654 17.313 26.651 1.00 78.48 36 ASP C O 1
ATOM 1630 N N . THR C 1 37 ? 30.176 19.106 25.402 1.00 78.05 37 THR C N 1
ATOM 1631 C CA . THR C 1 37 ? 28.997 19.865 25.792 1.00 76.16 37 THR C CA 1
ATOM 1632 C C . THR C 1 37 ? 28.107 20.003 24.562 1.00 74.39 37 THR C C 1
ATOM 1633 O O . THR C 1 37 ? 28.580 19.835 23.439 1.00 74.15 37 THR C O 1
ATOM 1637 N N . CYS C 1 38 ? 26.823 20.291 24.765 1.00 72.57 38 CYS C N 1
ATOM 1638 C CA . CYS C 1 38 ? 25.912 20.433 23.633 1.00 70.29 38 CYS C CA 1
ATOM 1639 C C . CYS C 1 38 ? 26.149 21.751 22.913 1.00 68.52 38 CYS C C 1
ATOM 1640 O O . CYS C 1 38 ? 25.338 22.181 22.099 1.00 67.96 38 CYS C O 1
ATOM 1643 N N . GLN C 1 39 ? 27.284 22.375 23.218 1.00 67.74 39 GLN C N 1
ATOM 1644 C CA . GLN C 1 39 ? 27.686 23.642 22.616 1.00 67.10 39 GLN C CA 1
ATOM 1645 C C . GLN C 1 39 ? 26.659 24.763 22.792 1.00 66.05 39 GLN C C 1
ATOM 1646 O O . GLN C 1 39 ? 26.279 25.440 21.831 1.00 65.30 39 GLN C O 1
ATOM 1652 N N . GLY C 1 40 ? 26.223 24.952 24.035 1.00 64.42 40 GLY C N 1
ATOM 1653 C CA . GLY C 1 40 ? 25.268 26.000 24.339 1.00 62.50 40 GLY C CA 1
ATOM 1654 C C . GLY C 1 40 ? 23.859 25.745 23.850 1.00 61.93 40 GLY C C 1
ATOM 1655 O O . GLY C 1 40 ? 23.172 26.667 23.413 1.00 61.68 40 GLY C O 1
ATOM 1656 N N . ASN C 1 41 ? 23.412 24.500 23.933 1.00 61.51 41 ASN C N 1
ATOM 1657 C CA . ASN C 1 41 ? 22.069 24.174 23.485 1.00 60.68 41 ASN C CA 1
ATOM 1658 C C . ASN C 1 41 ? 21.110 23.847 24.619 1.00 60.98 41 ASN C C 1
ATOM 1659 O O . ASN C 1 41 ? 20.016 23.340 24.381 1.00 62.98 41 ASN C O 1
ATOM 1664 N N . LYS C 1 42 ? 21.510 24.150 25.850 1.00 59.46 42 LYS C N 1
ATOM 1665 C CA . LYS C 1 42 ? 20.652 23.894 27.009 1.00 57.26 42 LYS C CA 1
ATOM 1666 C C . LYS C 1 42 ? 20.178 22.445 27.046 1.00 57.60 42 LYS C C 1
ATOM 1667 O O . LYS C 1 42 ? 19.008 22.182 27.326 1.00 56.35 42 LYS C O 1
ATOM 1673 N N . ALA C 1 43 ? 21.073 21.505 26.769 1.00 58.60 43 ALA C N 1
ATOM 1674 C CA . ALA C 1 43 ? 20.684 20.105 26.767 1.00 59.74 43 ALA C CA 1
ATOM 1675 C C . ALA C 1 43 ? 21.616 19.188 27.562 1.00 60.17 43 ALA C C 1
ATOM 1676 O O . ALA C 1 43 ? 21.185 18.136 28.039 1.00 60.41 43 ALA C O 1
ATOM 1678 N N . CYS C 1 44 ? 22.884 19.573 27.707 1.00 59.81 44 CYS C N 1
ATOM 1679 C CA . CYS C 1 44 ? 23.834 18.745 28.449 1.00 59.21 44 CYS C CA 1
ATOM 1680 C C . CYS C 1 44 ? 23.984 19.161 29.914 1.00 60.13 44 CYS C C 1
ATOM 1681 O O . CYS C 1 44 ? 24.263 18.323 30.774 1.00 60.46 44 CYS C O 1
ATOM 1684 N N . GLY C 1 45 ? 23.788 20.449 30.195 1.00 59.97 45 GLY C N 1
ATOM 1685 C CA . GLY C 1 45 ? 23.890 20.950 31.557 1.00 58.45 45 GLY C CA 1
ATOM 1686 C C . GLY C 1 45 ? 25.298 20.945 32.120 1.00 58.13 45 GLY C C 1
ATOM 1687 O O . GLY C 1 45 ? 25.487 20.789 33.327 1.00 58.65 45 GLY C O 1
ATOM 1688 N N . LYS C 1 46 ? 26.286 21.137 31.254 1.00 56.65 46 LYS C N 1
ATOM 1689 C CA . LYS C 1 46 ? 27.674 21.130 31.683 1.00 55.56 46 LYS C CA 1
ATOM 1690 C C . LYS C 1 46 ? 28.278 22.522 31.844 1.00 53.38 46 LYS C C 1
ATOM 1691 O O . LYS C 1 46 ? 29.306 22.685 32.500 1.00 54.59 46 LYS C O 1
ATOM 1697 N N . CYS C 1 47 ? 27.641 23.526 31.255 1.00 50.54 47 CYS C N 1
ATOM 1698 C CA . CYS C 1 47 ? 28.157 24.890 31.335 1.00 48.31 47 CYS C CA 1
ATOM 1699 C C . CYS C 1 47 ? 27.769 25.609 32.631 1.00 45.14 47 CYS C C 1
ATOM 1700 O O . CYS C 1 47 ? 27.492 26.812 32.632 1.00 43.37 47 CYS C O 1
ATOM 1703 N N . ILE C 1 48 ? 27.770 24.874 33.738 1.00 42.46 48 ILE C N 1
ATOM 1704 C CA . ILE C 1 48 ? 27.406 25.451 35.022 1.00 39.88 48 ILE C CA 1
ATOM 1705 C C . ILE C 1 48 ? 28.394 26.490 35.539 1.00 39.85 48 ILE C C 1
ATOM 1706 O O . ILE C 1 48 ? 29.605 26.311 35.470 1.00 41.06 48 ILE C O 1
ATOM 1711 N N . CYS C 1 49 ? 27.850 27.587 36.048 1.00 38.43 49 CYS C N 1
ATOM 1712 C CA . CYS C 1 49 ? 28.640 28.669 36.605 1.00 37.18 49 CYS C CA 1
ATOM 1713 C C . CYS C 1 49 ? 27.800 29.236 37.737 1.00 36.84 49 CYS C C 1
ATOM 1714 O O . CYS C 1 49 ? 26.675 28.791 37.943 1.00 39.90 49 CYS C O 1
ATOM 1717 N N . LYS C 1 50 ? 28.327 30.209 38.472 1.00 34.74 50 LYS C N 1
ATOM 1718 C CA . LYS C 1 50 ? 27.586 30.772 39.593 1.00 32.59 50 LYS C CA 1
ATOM 1719 C C . LYS C 1 50 ? 27.376 32.271 39.478 1.00 31.47 50 LYS C C 1
ATOM 1720 O O . LYS C 1 50 ? 28.334 33.026 39.373 1.00 31.01 50 LYS C O 1
ATOM 1726 N N . HIS C 1 51 ? 26.112 32.692 39.494 1.00 30.81 51 HIS C N 1
ATOM 1727 C CA . HIS C 1 51 ? 25.750 34.108 39.402 1.00 29.37 51 HIS C CA 1
ATOM 1728 C C . HIS C 1 51 ? 25.877 34.707 40.796 1.00 28.96 51 HIS C C 1
ATOM 1729 O O . HIS C 1 51 ? 25.042 34.458 41.665 1.00 29.02 51 HIS C O 1
ATOM 1736 N N . VAL C 1 52 ? 26.919 35.502 41.007 1.00 28.95 52 VAL C N 1
ATOM 1737 C CA . VAL C 1 52 ? 27.157 36.072 42.325 1.00 27.65 52 VAL C CA 1
ATOM 1738 C C . VAL C 1 52 ? 26.841 37.558 42.471 1.00 28.00 52 VAL C C 1
ATOM 1739 O O . VAL C 1 52 ? 26.684 38.060 43.591 1.00 29.42 52 VAL C O 1
ATOM 1743 N N . SER C 1 53 ? 26.725 38.266 41.356 1.00 26.12 53 SER C N 1
ATOM 1744 C CA . SER C 1 53 ? 26.405 39.684 41.440 1.00 26.19 53 SER C CA 1
ATOM 1745 C C . SER C 1 53 ? 25.771 40.201 40.156 1.00 25.57 53 SER C C 1
ATOM 1746 O O . SER C 1 53 ? 25.911 39.591 39.102 1.00 24.94 53 SER C O 1
ATOM 1749 N N . GLY C 1 54 ? 25.066 41.323 40.255 1.00 24.84 54 GLY C N 1
ATOM 1750 C CA . GLY C 1 54 ? 24.427 41.911 39.091 1.00 24.76 54 GLY C CA 1
ATOM 1751 C C . GLY C 1 54 ? 23.081 41.333 38.669 1.00 27.25 54 GLY C C 1
ATOM 1752 O O . GLY C 1 54 ? 22.645 40.271 39.129 1.00 26.17 54 GLY C O 1
ATOM 1753 N N . LYS C 1 55 ? 22.424 42.049 37.763 1.00 29.13 55 LYS C N 1
ATOM 1754 C CA . LYS C 1 55 ? 21.124 41.653 37.245 1.00 30.85 55 LYS C CA 1
ATOM 1755 C C . LYS C 1 55 ? 21.196 40.598 36.143 1.00 30.58 55 LYS C C 1
ATOM 1756 O O . LYS C 1 55 ? 21.866 40.782 35.129 1.00 30.78 55 LYS C O 1
ATOM 1762 N N . VAL C 1 56 ? 20.485 39.498 36.353 1.00 29.55 56 VAL C N 1
ATOM 1763 C CA . VAL C 1 56 ? 20.420 38.419 35.385 1.00 28.47 56 VAL C CA 1
ATOM 1764 C C . VAL C 1 56 ? 19.011 37.833 35.452 1.00 30.67 56 VAL C C 1
ATOM 1765 O O . VAL C 1 56 ? 18.539 37.453 36.522 1.00 32.75 56 VAL C O 1
ATOM 1769 N N . ALA C 1 57 ? 18.340 37.776 34.308 1.00 30.95 57 ALA C N 1
ATOM 1770 C CA . ALA C 1 57 ? 16.984 37.250 34.232 1.00 30.01 57 ALA C CA 1
ATOM 1771 C C . ALA C 1 57 ? 16.838 35.871 34.881 1.00 30.37 57 ALA C C 1
ATOM 1772 O O . ALA C 1 57 ? 17.694 34.999 34.714 1.00 30.07 57 ALA C O 1
ATOM 1774 N N . ALA C 1 58 ? 15.744 35.680 35.615 1.00 29.71 58 ALA C N 1
ATOM 1775 C CA . ALA C 1 58 ? 15.489 34.415 36.294 1.00 30.16 58 ALA C CA 1
ATOM 1776 C C . ALA C 1 58 ? 15.526 33.255 35.323 1.00 31.70 58 ALA C C 1
ATOM 1777 O O . ALA C 1 58 ? 15.163 33.398 34.167 1.00 33.66 58 ALA C O 1
ATOM 1779 N N . ALA C 1 59 ? 15.962 32.099 35.804 1.00 33.82 59 ALA C N 1
ATOM 1780 C CA . ALA C 1 59 ? 16.047 30.910 34.971 1.00 37.43 59 ALA C CA 1
ATOM 1781 C C . ALA C 1 59 ? 14.667 30.391 34.596 1.00 41.51 59 ALA C C 1
ATOM 1782 O O . ALA C 1 59 ? 13.739 30.417 35.404 1.00 42.32 59 ALA C O 1
ATOM 1784 N N . GLU C 1 60 ? 14.544 29.906 33.366 1.00 43.75 60 GLU C N 1
ATOM 1785 C CA . GLU C 1 60 ? 13.287 29.359 32.890 1.00 44.57 60 GLU C CA 1
ATOM 1786 C C . GLU C 1 60 ? 13.227 27.915 33.350 1.00 44.48 60 GLU C C 1
ATOM 1787 O O . GLU C 1 60 ? 14.242 27.343 33.739 1.00 44.83 60 GLU C O 1
ATOM 1793 N N . ASP C 1 61 ? 12.039 27.326 33.294 1.00 45.29 61 ASP C N 1
ATOM 1794 C CA . ASP C 1 61 ? 11.834 25.957 33.750 1.00 46.88 61 ASP C CA 1
ATOM 1795 C C . ASP C 1 61 ? 12.735 24.895 33.138 1.00 46.11 61 ASP C C 1
ATOM 1796 O O . ASP C 1 61 ? 13.158 23.971 33.828 1.00 45.49 61 ASP C O 1
ATOM 1801 N N . ASP C 1 62 ? 13.023 25.011 31.851 1.00 45.38 62 ASP C N 1
ATOM 1802 C CA . ASP C 1 62 ? 13.891 24.045 31.203 1.00 46.14 62 ASP C CA 1
ATOM 1803 C C . ASP C 1 62 ? 15.296 24.087 31.820 1.00 45.23 62 ASP C C 1
ATOM 1804 O O . ASP C 1 62 ? 15.926 23.043 32.001 1.00 44.86 62 ASP C O 1
ATOM 1809 N N . GLU C 1 63 ? 15.781 25.291 32.142 1.00 44.49 63 GLU C N 1
ATOM 1810 C CA . GLU C 1 63 ? 17.104 25.451 32.754 1.00 43.21 63 GLU C CA 1
ATOM 1811 C C . GLU C 1 63 ? 17.072 24.907 34.175 1.00 42.18 63 GLU C C 1
ATOM 1812 O O . GLU C 1 63 ? 17.956 24.153 34.587 1.00 40.25 63 GLU C O 1
ATOM 1818 N N . LYS C 1 64 ? 16.035 25.304 34.907 1.00 42.51 64 LYS C N 1
ATOM 1819 C CA . LYS C 1 64 ? 15.827 24.900 36.290 1.00 43.97 64 LYS C CA 1
ATOM 1820 C C . LYS C 1 64 ? 15.905 23.395 36.468 1.00 47.68 64 LYS C C 1
ATOM 1821 O O . LYS C 1 64 ? 16.228 22.900 37.551 1.00 49.00 64 LYS C O 1
ATOM 1827 N N . GLU C 1 65 ? 15.590 22.666 35.407 1.00 51.23 65 GLU C N 1
ATOM 1828 C CA . GLU C 1 65 ? 15.627 21.213 35.451 1.00 54.60 65 GLU C CA 1
ATOM 1829 C C . GLU C 1 65 ? 17.051 20.745 35.713 1.00 54.34 65 GLU C C 1
ATOM 1830 O O . GLU C 1 65 ? 17.277 19.770 36.431 1.00 56.15 65 GLU C O 1
ATOM 1836 N N . PHE C 1 66 ? 18.007 21.456 35.127 1.00 52.64 66 PHE C N 1
ATOM 1837 C CA . PHE C 1 66 ? 19.419 21.123 35.270 1.00 51.45 66 PHE C CA 1
ATOM 1838 C C . PHE C 1 66 ? 20.082 21.682 36.535 1.00 49.64 66 PHE C C 1
ATOM 1839 O O . PHE C 1 66 ? 21.211 21.320 36.850 1.00 50.24 66 PHE C O 1
ATOM 1847 N N . LEU C 1 67 ? 19.384 22.550 37.259 1.00 47.33 67 LEU C N 1
ATOM 1848 C CA . LEU C 1 67 ? 19.937 23.169 38.462 1.00 44.46 67 LEU C CA 1
ATOM 1849 C C . LEU C 1 67 ? 19.394 22.611 39.769 1.00 44.43 67 LEU C C 1
ATOM 1850 O O . LEU C 1 67 ? 19.741 23.101 40.844 1.00 43.27 67 LEU C O 1
ATOM 1855 N N . GLU C 1 68 ? 18.557 21.584 39.669 1.00 45.31 68 GLU C N 1
ATOM 1856 C CA . GLU C 1 68 ? 17.928 20.968 40.834 1.00 45.89 68 GLU C CA 1
ATOM 1857 C C . GLU C 1 68 ? 18.902 20.427 41.874 1.00 44.06 68 GLU C C 1
ATOM 1858 O O . GLU C 1 68 ? 18.702 20.606 43.077 1.00 44.64 68 GLU C O 1
ATOM 1864 N N . ASP C 1 69 ? 19.948 19.746 41.426 1.00 42.30 69 ASP C N 1
ATOM 1865 C CA . ASP C 1 69 ? 20.922 19.211 42.371 1.00 40.36 69 ASP C CA 1
ATOM 1866 C C . ASP C 1 69 ? 22.200 20.040 42.351 1.00 36.69 69 ASP C C 1
ATOM 1867 O O . ASP C 1 69 ? 23.276 19.555 42.676 1.00 36.54 69 ASP C O 1
ATOM 1872 N N . GLN C 1 70 ? 22.052 21.304 41.980 1.00 33.40 70 GLN C N 1
ATOM 1873 C CA . GLN C 1 70 ? 23.161 22.239 41.904 1.00 32.42 70 GLN C CA 1
ATOM 1874 C C . GLN C 1 70 ? 23.011 23.328 42.957 1.00 31.29 70 GLN C C 1
ATOM 1875 O O . GLN C 1 70 ? 21.935 23.532 43.497 1.00 32.43 70 GLN C O 1
ATOM 1881 N N . PRO C 1 71 ? 24.100 24.048 43.258 1.00 30.08 71 PRO C N 1
ATOM 1882 C CA . PRO C 1 71 ? 24.039 25.118 44.256 1.00 28.89 71 PRO C CA 1
ATOM 1883 C C . PRO C 1 71 ? 22.939 26.119 43.924 1.00 27.35 71 PRO C C 1
ATOM 1884 O O . PRO C 1 71 ? 22.637 26.341 42.758 1.00 26.62 71 PRO C O 1
ATOM 1888 N N . ALA C 1 72 ? 22.373 26.734 44.959 1.00 27.83 72 ALA C N 1
ATOM 1889 C CA . ALA C 1 72 ? 21.294 27.706 44.822 1.00 26.73 72 ALA C CA 1
ATOM 1890 C C . ALA C 1 72 ? 21.557 28.834 43.841 1.00 27.86 72 ALA C C 1
ATOM 1891 O O . ALA C 1 72 ? 20.611 29.398 43.288 1.00 28.54 72 ALA C O 1
ATOM 1893 N N . ASN C 1 73 ? 22.824 29.176 43.620 1.00 26.43 73 ASN C N 1
ATOM 1894 C CA . ASN C 1 73 ? 23.154 30.270 42.699 1.00 24.58 73 ASN C CA 1
ATOM 1895 C C . ASN C 1 73 ? 23.727 29.789 41.371 1.00 23.18 73 ASN C C 1
ATOM 1896 O O . ASN C 1 73 ? 24.291 30.571 40.611 1.00 22.06 73 ASN C O 1
ATOM 1901 N N . ALA C 1 74 ? 23.582 28.502 41.091 1.00 23.73 74 ALA C N 1
ATOM 1902 C CA . ALA C 1 74 ? 24.091 27.938 39.855 1.00 24.36 74 ALA C CA 1
ATOM 1903 C C . ALA C 1 74 ? 23.183 28.288 38.680 1.00 27.04 74 ALA C C 1
ATOM 1904 O O . ALA C 1 74 ? 21.971 28.383 38.831 1.00 30.23 74 ALA C O 1
ATOM 1906 N N . ARG C 1 75 ? 23.780 28.499 37.514 1.00 29.01 75 ARG C N 1
ATOM 1907 C CA . ARG C 1 75 ? 23.040 28.821 36.290 1.00 30.34 75 ARG C CA 1
ATOM 1908 C C . ARG C 1 75 ? 23.768 28.173 35.120 1.00 31.06 75 ARG C C 1
ATOM 1909 O O . ARG C 1 75 ? 24.956 27.850 35.222 1.00 30.59 75 ARG C O 1
ATOM 1917 N N . LEU C 1 76 ? 23.060 27.984 34.011 1.00 31.83 76 LEU C N 1
ATOM 1918 C CA . LEU C 1 76 ? 23.679 27.416 32.824 1.00 31.03 76 LEU C CA 1
ATOM 1919 C C . LEU C 1 76 ? 24.150 28.622 32.024 1.00 30.98 76 LEU C C 1
ATOM 1920 O O . LEU C 1 76 ? 23.355 29.482 31.662 1.00 29.19 76 LEU C O 1
ATOM 1925 N N . ALA C 1 77 ? 25.452 28.702 31.777 1.00 32.07 77 ALA C N 1
ATOM 1926 C CA . ALA C 1 77 ? 26.017 29.834 31.047 1.00 33.67 77 ALA C CA 1
ATOM 1927 C C . ALA C 1 77 ? 25.365 30.063 29.684 1.00 33.37 77 ALA C C 1
ATOM 1928 O O . ALA C 1 77 ? 25.182 31.205 29.255 1.00 31.84 77 ALA C O 1
ATOM 1930 N N . CYS C 1 78 ? 25.018 28.970 29.013 1.00 35.05 78 CYS C N 1
ATOM 1931 C CA . CYS C 1 78 ? 24.406 29.036 27.695 1.00 37.38 78 CYS C CA 1
ATOM 1932 C C . CYS C 1 78 ? 22.940 29.478 27.720 1.00 38.56 78 CYS C C 1
ATOM 1933 O O . CYS C 1 78 ? 22.372 29.827 26.681 1.00 39.53 78 CYS C O 1
ATOM 1936 N N . ALA C 1 79 ? 22.330 29.470 28.904 1.00 37.57 79 ALA C N 1
ATOM 1937 C CA . ALA C 1 79 ? 20.938 29.878 29.044 1.00 35.96 79 ALA C CA 1
ATOM 1938 C C . ALA C 1 79 ? 20.849 31.372 29.335 1.00 36.68 79 ALA C C 1
ATOM 1939 O O . ALA C 1 79 ? 19.763 31.948 29.375 1.00 38.20 79 ALA C O 1
ATOM 1941 N N . ILE C 1 80 ? 22.004 31.998 29.524 1.00 37.13 80 ILE C N 1
ATOM 1942 C CA . ILE C 1 80 ? 22.081 33.429 29.815 1.00 36.50 80 ILE C CA 1
ATOM 1943 C C . ILE C 1 80 ? 22.471 34.205 28.555 1.00 38.03 80 ILE C C 1
ATOM 1944 O O . ILE C 1 80 ? 23.601 34.082 28.079 1.00 37.63 80 ILE C O 1
ATOM 1949 N N . THR C 1 81 ? 21.540 34.992 28.014 1.00 39.29 81 THR C N 1
ATOM 1950 C CA . THR C 1 81 ? 21.817 35.795 26.823 1.00 40.72 81 THR C CA 1
ATOM 1951 C C . THR C 1 81 ? 22.146 37.188 27.328 1.00 42.74 81 THR C C 1
ATOM 1952 O O . THR C 1 81 ? 21.288 37.872 27.885 1.00 44.54 81 THR C O 1
ATOM 1956 N N . LEU C 1 82 ? 23.393 37.605 27.127 1.00 43.28 82 LEU C N 1
ATOM 1957 C CA . LEU C 1 82 ? 23.857 38.896 27.615 1.00 42.70 82 LEU C CA 1
ATOM 1958 C C . LEU C 1 82 ? 23.355 40.115 26.861 1.00 41.87 82 LEU C C 1
ATOM 1959 O O . LEU C 1 82 ? 23.284 40.124 25.642 1.00 41.81 82 LEU C O 1
ATOM 1964 N N . SER C 1 83 ? 22.999 41.142 27.621 1.00 42.66 83 SER C N 1
ATOM 1965 C CA . SER C 1 83 ? 22.501 42.398 27.077 1.00 44.76 83 SER C CA 1
ATOM 1966 C C . SER C 1 83 ? 22.984 43.522 27.997 1.00 45.70 83 SER C C 1
ATOM 1967 O O . SER C 1 83 ? 23.598 43.263 29.030 1.00 46.61 83 SER C O 1
ATOM 1970 N N . GLY C 1 84 ? 22.716 44.767 27.626 1.00 46.19 84 GLY C N 1
ATOM 1971 C CA . GLY C 1 84 ? 23.148 45.881 28.450 1.00 46.77 84 GLY C CA 1
ATOM 1972 C C . GLY C 1 84 ? 22.764 45.743 29.913 1.00 47.94 84 GLY C C 1
ATOM 1973 O O . GLY C 1 84 ? 23.504 46.163 30.801 1.00 48.91 84 GLY C O 1
ATOM 1974 N N . GLU C 1 85 ? 21.607 45.148 30.172 1.00 48.57 85 GLU C N 1
ATOM 1975 C CA . GLU C 1 85 ? 21.137 44.978 31.538 1.00 49.37 85 GLU C CA 1
ATOM 1976 C C . GLU C 1 85 ? 22.075 44.120 32.391 1.00 48.47 85 GLU C C 1
ATOM 1977 O O . GLU C 1 85 ? 22.059 44.204 33.619 1.00 50.43 85 GLU C O 1
ATOM 1983 N N . ASN C 1 86 ? 22.894 43.301 31.742 1.00 46.95 86 ASN C N 1
ATOM 1984 C CA . ASN C 1 86 ? 23.815 42.427 32.461 1.00 45.45 86 ASN C CA 1
ATOM 1985 C C . ASN C 1 86 ? 25.190 43.050 32.683 1.00 43.97 86 ASN C C 1
ATOM 1986 O O . ASN C 1 86 ? 26.077 42.412 33.246 1.00 43.70 86 ASN C O 1
ATOM 1991 N N . ASP C 1 87 ? 25.361 44.292 32.244 1.00 42.02 87 ASP C N 1
ATOM 1992 C CA . ASP C 1 87 ? 26.633 44.980 32.393 1.00 41.77 87 ASP C CA 1
ATOM 1993 C C . ASP C 1 87 ? 27.039 45.111 33.857 1.00 40.12 87 ASP C C 1
ATOM 1994 O O . ASP C 1 87 ? 26.358 45.768 34.640 1.00 37.74 87 ASP C O 1
ATOM 1999 N N . GLY C 1 88 ? 28.156 44.486 34.215 1.00 39.26 88 GLY C N 1
ATOM 2000 C CA . GLY C 1 88 ? 28.633 44.543 35.583 1.00 38.35 88 GLY C CA 1
ATOM 2001 C C . GLY C 1 88 ? 28.355 43.272 36.366 1.00 39.70 88 GLY C C 1
ATOM 2002 O O . GLY C 1 88 ? 28.760 43.141 37.525 1.00 41.34 88 GLY C O 1
ATOM 2003 N N . ALA C 1 89 ? 27.657 42.330 35.740 1.00 39.69 89 ALA C N 1
ATOM 2004 C CA . ALA C 1 89 ? 27.331 41.065 36.392 1.00 39.01 89 ALA C CA 1
ATOM 2005 C C . ALA C 1 89 ? 28.609 40.288 36.705 1.00 37.31 89 ALA C C 1
ATOM 2006 O O . ALA C 1 89 ? 29.578 40.359 35.957 1.00 37.57 89 ALA C O 1
ATOM 2008 N N . VAL C 1 90 ? 28.606 39.546 37.805 1.00 34.69 90 VAL C N 1
ATOM 2009 C CA . VAL C 1 90 ? 29.768 38.760 38.196 1.00 33.20 90 VAL C CA 1
ATOM 2010 C C . VAL C 1 90 ? 29.400 37.288 38.300 1.00 33.57 90 VAL C C 1
ATOM 2011 O O . VAL C 1 90 ? 28.424 36.930 38.963 1.00 35.14 90 VAL C O 1
ATOM 2015 N N . PHE C 1 91 ? 30.187 36.436 37.653 1.00 33.51 91 PHE C N 1
ATOM 2016 C CA . PHE C 1 91 ? 29.942 34.996 37.685 1.00 33.38 91 PHE C CA 1
ATOM 2017 C C . PHE C 1 91 ? 31.198 34.272 38.159 1.00 35.75 91 PHE C C 1
ATOM 2018 O O . PHE C 1 91 ? 32.318 34.666 37.835 1.00 36.62 91 PHE C O 1
ATOM 2026 N N . GLU C 1 92 ? 30.999 33.217 38.938 1.00 38.34 92 GLU C N 1
ATOM 2027 C CA . GLU C 1 92 ? 32.097 32.427 39.464 1.00 41.63 92 GLU C CA 1
ATOM 2028 C C . GLU C 1 92 ? 32.123 31.059 38.781 1.00 43.98 92 GLU C C 1
ATOM 2029 O O . GLU C 1 92 ? 31.102 30.381 38.680 1.00 43.23 92 GLU C O 1
ATOM 2035 N N . LEU C 1 93 ? 33.299 30.662 38.305 1.00 46.20 93 LEU C N 1
ATOM 2036 C CA . LEU C 1 93 ? 33.443 29.388 37.612 1.00 49.20 93 LEU C CA 1
ATOM 2037 C C . LEU C 1 93 ? 33.926 28.287 38.542 1.00 51.42 93 LEU C C 1
ATOM 2038 O O . LEU C 1 93 ? 33.836 27.102 38.144 1.00 52.05 93 LEU C O 1
#

Organism: Trichomonas vaginalis (NCBI:txid5722)

B-factor: mean 40.0, std 12.17, range [12.66, 86.21]